Protein 1EG4 (pdb70)

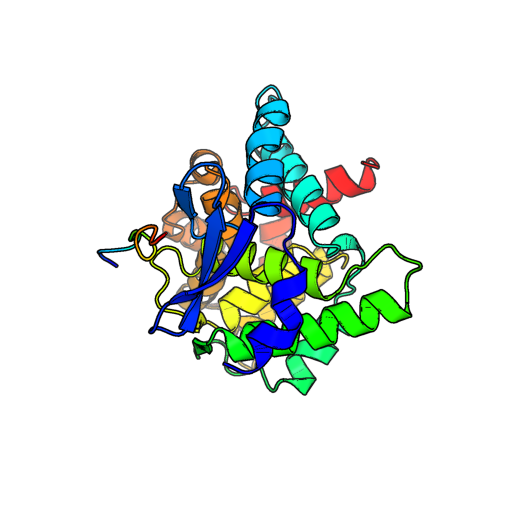InterPro domains:
  IPR000433 Zinc finger, ZZ-type [PF00569] (3308-3352)
  IPR000433 Zinc finger, ZZ-type [PS01357] (3313-3340)
  IPR000433 Zinc finger, ZZ-type [PS50135] (3308-3364)
  IPR000433 Zinc finger, ZZ-type [SM00291] (3307-3352)
  IPR001202 WW domain [PF00397] (3059-3086)
  IPR001202 WW domain [PS01159] (3061-3086)
  IPR001202 WW domain [PS50020] (3055-3088)
  IPR001202 WW domain [SM00456] (3056-3088)
  IPR001202 WW domain [cd00201] (3059-3088)
  IPR001589 Actinin-type actin-binding domain, conserved site [PS00019] (17-26)
  IPR001589 Actinin-type actin-binding domain, conserved site [PS00020] (91-115)
  IPR001715 Calponin homology domain [PF00307] (16-118)
  IPR001715 Calponin homology domain [PF00307] (136-239)
  IPR001715 Calponin homology domain [PS50021] (15-119)
  IPR001715 Calponin homology domain [PS50021] (134-240)
  IPR001715 Calponin homology domain [SM00033] (17-117)
  IPR001715 Calponin homology domain [SM00033] (136-235)
  IPR002017 Spectrin repeat [PF00435] (340-446)
  IPR002017 Spectrin repeat [PF00435] (453-556)
  IPR002017 Spectrin repeat [PF00435] (727-827)

B-factor: mean 28.33, std 11.52, range [12.76, 67.4]

Foldseek 3Di:
DPCPDDDDDDDDD/DVCCVVQQVLDDDQKGWDADPLGQIWIARNVVGDIGSADVVLVVLLVVLVVLVPPPDLLLSLLVSLLSVLLQLVQQLAEPVLLVVLCVVLVLQPQQDKDFLVSLLVSLLSSQVVSPVVDDPSGPRSNSSRNVSSLLCLLAVVVPSRIGGSLLSLLVSLLSHNYDPLVSLLVNQVSQADPVQKDFLVSVQVSLLSNLSSSVSSVSSVQLVHNRCSVVSVVLCVQVVNDGIDGSVSSVVVCVVCRSSRVSRVSSVVVVVVPD

Secondary structure (DSSP, 8-state):
-THHHHHHTT--TTEEEEE-TTS-EEEEETTTTEEESS-HHHHHHHHHGGGGTT-SSHHHHHHHHHHHHHHHTTGGG--HHHHHHHHHHTT---TTSEEEHHHHHHHHHHHHHHHHHHSSSS--HHHHHHHHHHHHHHHH-TT--SEEEHHHHHHHHHHTSSS-HHHHHHHHHHHHS-TTS-B-HHHHHHHHHHHHHHHHHTT-GGGGT-S--HHHHHHHHHHTTT-S-B-HHHHHHHHHT--TTTTHHHHHHHHHHH--/---S--PPPPP--

Structure (mmCIF, N/CA/C/O backbone):
data_1EG4
#
_entry.id   1EG4
#
_cell.length_a   48.680
_cell.length_b   67.050
_cell.length_c   83.840
_cell.angle_alpha   90.00
_cell.angle_beta   90.00
_cell.angle_gamma   90.00
#
_symmetry.space_group_name_H-M   'P 21 21 21'
#
loop_
_entity.id
_entity.type
_entity.pdbx_description
1 polymer BETA-DYSTROGLYCAN
2 polymer DYSTROPHIN
3 water water
#
loop_
_atom_site.group_PDB
_atom_site.id
_atom_site.type_symbol
_atom_site.label_atom_id
_atom_site.label_alt_id
_atom_site.label_comp_id
_atom_site.label_asym_id
_atom_site.label_entity_id
_atom_site.label_seq_id
_atom_site.pdbx_PDB_ins_code
_atom_site.Cartn_x
_atom_site.Cartn_y
_atom_site.Cartn_z
_atom_site.occupancy
_atom_site.B_iso_or_equiv
_atom_site.auth_seq_id
_atom_site.auth_comp_id
_atom_site.auth_asym_id
_atom_site.auth_atom_id
_atom_site.pdbx_PDB_model_num
ATOM 1 N N . ASN A 1 2 ? 39.133 16.658 32.930 1.00 64.62 2 ASN P N 1
ATOM 2 C CA . ASN A 1 2 ? 38.949 18.146 32.970 1.00 64.45 2 ASN P CA 1
ATOM 3 C C . ASN A 1 2 ? 39.630 18.710 34.216 1.00 64.28 2 ASN P C 1
ATOM 4 O O . ASN A 1 2 ? 39.581 18.110 35.289 1.00 64.32 2 ASN P O 1
ATOM 9 N N . MET A 1 3 ? 40.227 19.884 34.054 1.00 63.41 3 MET P N 1
ATOM 10 C CA . MET A 1 3 ? 40.990 20.524 35.117 1.00 61.70 3 MET P CA 1
ATOM 11 C C . MET A 1 3 ? 42.150 19.589 35.443 1.00 59.54 3 MET P C 1
ATOM 12 O O . MET A 1 3 ? 42.025 18.420 35.787 1.00 60.73 3 MET P O 1
ATOM 17 N N . THR A 1 4 ? 43.357 20.113 35.269 1.00 57.10 4 THR P N 1
ATOM 18 C CA . THR A 1 4 ? 44.560 19.311 35.412 1.00 52.73 4 THR P CA 1
ATOM 19 C C . THR A 1 4 ? 44.621 18.412 34.175 1.00 49.78 4 THR P C 1
ATOM 20 O O . THR A 1 4 ? 44.898 17.226 34.206 1.00 46.87 4 THR P O 1
ATOM 24 N N . PRO A 1 5 ? 44.424 19.032 33.012 1.00 47.64 5 PRO P N 1
ATOM 25 C CA . PRO A 1 5 ? 44.672 18.314 31.769 1.00 46.02 5 PRO P CA 1
ATOM 26 C C . PRO A 1 5 ? 46.180 18.261 31.628 1.00 43.47 5 PRO P C 1
ATOM 27 O O . PRO A 1 5 ? 46.617 17.567 30.726 1.00 43.14 5 PRO P O 1
ATOM 31 N N . TYR A 1 6 ? 47.033 19.009 32.319 1.00 40.91 6 TYR P N 1
ATOM 32 C CA . TYR A 1 6 ? 48.481 18.937 32.216 1.00 39.99 6 TYR P CA 1
ATOM 33 C C . TYR A 1 6 ? 49.102 18.897 33.610 1.00 39.48 6 TYR P C 1
ATOM 34 O O . TYR A 1 6 ? 48.667 19.655 34.493 1.00 38.77 6 TYR P O 1
ATOM 43 N N . ARG A 1 7 ? 50.065 18.021 33.840 1.00 37.61 7 ARG P N 1
ATOM 44 C CA . ARG A 1 7 ? 50.678 17.957 35.189 1.00 36.71 7 ARG P CA 1
ATOM 45 C C . ARG A 1 7 ? 52.136 17.576 34.944 1.00 36.84 7 ARG P C 1
ATOM 46 O O . ARG A 1 7 ? 52.317 16.921 33.900 1.00 36.82 7 ARG P O 1
ATOM 54 N N . SER A 1 8 ? 53.075 17.932 35.774 1.00 36.75 8 SER P N 1
ATOM 55 C CA . SER A 1 8 ? 54.471 17.590 35.548 1.00 36.46 8 SER P CA 1
ATOM 56 C C . SER A 1 8 ? 54.742 16.173 36.027 1.00 35.30 8 SER P C 1
ATOM 57 O O . SER A 1 8 ? 54.081 15.612 36.916 1.00 32.98 8 SER P O 1
ATOM 60 N N . PRO A 1 9 ? 55.750 15.544 35.425 1.00 33.59 9 PRO P N 1
ATOM 61 C CA . PRO A 1 9 ? 56.181 14.222 35.833 1.00 33.54 9 PRO P CA 1
ATOM 62 C C . PRO A 1 9 ? 56.959 14.374 37.147 1.00 33.34 9 PRO P C 1
ATOM 63 O O . PRO A 1 9 ? 57.269 15.493 37.547 1.00 32.55 9 PRO P O 1
ATOM 67 N N . PRO A 1 10 ? 57.339 13.295 37.776 1.00 32.49 10 PRO P N 1
ATOM 68 C CA . PRO A 1 10 ? 58.100 13.322 39.028 1.00 35.04 10 PRO P CA 1
ATOM 69 C C . PRO A 1 10 ? 59.399 14.072 38.816 1.00 37.15 10 PRO P C 1
ATOM 70 O O . PRO A 1 10 ? 59.999 14.072 37.739 1.00 35.82 10 PRO P O 1
ATOM 74 N N . PRO A 1 11 ? 59.842 14.856 39.795 1.00 37.46 11 PRO P N 1
ATOM 75 C CA . PRO A 1 11 ? 61.014 15.717 39.668 1.00 36.56 11 PRO P CA 1
ATOM 76 C C . PRO A 1 11 ? 62.295 14.937 39.520 1.00 35.75 11 PRO P C 1
ATOM 77 O O . PRO A 1 11 ? 62.334 13.806 40.013 1.00 33.67 11 PRO P O 1
ATOM 81 N N . TYR A 1 12 ? 63.348 15.467 38.916 1.00 35.98 12 TYR P N 1
ATOM 82 C CA . TYR A 1 12 ? 64.616 14.778 38.819 1.00 38.12 12 TYR P CA 1
ATOM 83 C C . TYR A 1 12 ? 65.212 14.475 40.206 1.00 41.15 12 TYR P C 1
ATOM 84 O O . TYR A 1 12 ? 65.249 15.356 41.061 1.00 41.96 12 TYR P O 1
ATOM 93 N N . VAL A 1 13 ? 65.714 13.288 40.419 1.00 44.07 13 VAL P N 1
ATOM 94 C CA . VAL A 1 13 ? 66.413 12.787 41.596 1.00 48.67 13 VAL P CA 1
ATOM 95 C C . VAL A 1 13 ? 67.679 12.015 41.140 1.00 49.94 13 VAL P C 1
ATOM 96 O O . VAL A 1 13 ? 67.803 10.955 40.630 1.00 48.25 13 VAL P O 1
ATOM 100 N N . PRO A 1 14 ? 68.791 12.792 41.512 1.00 51.94 14 PRO P N 1
ATOM 101 C CA . PRO A 1 14 ? 70.131 12.281 41.134 1.00 53.37 14 PRO P CA 1
ATOM 102 C C . PRO A 1 14 ? 70.302 10.769 41.064 1.00 54.64 14 PRO P C 1
ATOM 103 O O . PRO A 1 14 ? 70.040 10.090 42.078 1.00 54.95 14 PRO P O 1
ATOM 107 N N . PRO B 2 2 ? 56.520 -2.509 37.548 1.00 44.25 47 PRO A N 1
ATOM 108 C CA . PRO B 2 2 ? 55.554 -3.088 36.540 1.00 42.53 47 PRO A CA 1
ATOM 109 C C . PRO B 2 2 ? 56.379 -3.882 35.552 1.00 40.15 47 PRO A C 1
ATOM 110 O O . PRO B 2 2 ? 57.381 -3.312 35.086 1.00 41.37 47 PRO A O 1
ATOM 114 N N . ALA B 2 3 ? 56.064 -5.133 35.326 1.00 37.15 48 ALA A N 1
ATOM 115 C CA . ALA B 2 3 ? 56.850 -6.010 34.473 1.00 37.20 48 ALA A CA 1
ATOM 116 C C . ALA B 2 3 ? 57.230 -5.418 33.121 1.00 36.02 48 ALA A C 1
ATOM 117 O O . ALA B 2 3 ? 58.387 -5.591 32.703 1.00 34.80 48 ALA A O 1
ATOM 119 N N . SER B 2 4 ? 56.346 -4.725 32.406 1.00 35.43 49 SER A N 1
ATOM 120 C CA . SER B 2 4 ? 56.706 -4.143 31.103 1.00 34.23 49 SER A CA 1
ATOM 121 C C . SER B 2 4 ? 57.938 -3.256 31.075 1.00 36.27 49 SER A C 1
ATOM 122 O O . SER B 2 4 ? 58.601 -3.104 30.029 1.00 33.95 49 SER A O 1
ATOM 125 N N . GLN B 2 5 ? 58.380 -2.692 32.214 1.00 36.38 50 GLN A N 1
ATOM 126 C CA . GLN B 2 5 ? 59.609 -1.945 32.326 1.00 39.28 50 GLN A CA 1
ATOM 127 C C . GLN B 2 5 ? 60.802 -2.757 31.840 1.00 38.81 50 GLN A C 1
ATOM 128 O O . GLN B 2 5 ? 61.664 -2.166 31.193 1.00 39.63 50 GLN A O 1
ATOM 134 N N . HIS B 2 6 ? 60.930 -4.048 32.154 1.00 39.30 51 HIS A N 1
ATOM 135 C CA . HIS B 2 6 ? 62.081 -4.788 31.646 1.00 41.89 51 HIS A CA 1
ATOM 136 C C . HIS B 2 6 ? 62.089 -4.627 30.109 1.00 39.65 51 HIS A C 1
ATOM 137 O O . HIS B 2 6 ? 63.016 -4.105 29.493 1.00 40.45 51 HIS A O 1
ATOM 144 N N . PHE B 2 7 ? 60.945 -4.921 29.507 1.00 32.83 52 PHE A N 1
ATOM 145 C CA . PHE B 2 7 ? 60.809 -4.845 28.059 1.00 30.74 52 PHE A CA 1
ATOM 146 C C . PHE B 2 7 ? 61.049 -3.464 27.474 1.00 28.64 52 PHE A C 1
ATOM 147 O O . PHE B 2 7 ? 61.921 -3.345 26.600 1.00 28.45 52 PHE A O 1
ATOM 155 N N . LEU B 2 8 ? 60.373 -2.431 27.934 1.00 25.51 53 LEU A N 1
ATOM 156 C CA . LEU B 2 8 ? 60.467 -1.125 27.290 1.00 26.68 53 LEU A CA 1
ATOM 157 C C . LEU B 2 8 ? 61.624 -0.266 27.743 1.00 26.69 53 LEU A C 1
ATOM 158 O O . LEU B 2 8 ? 61.859 0.803 27.169 1.00 25.91 53 LEU A O 1
ATOM 163 N N . SER B 2 9 ? 62.370 -0.638 28.791 1.00 26.25 54 SER A N 1
ATOM 164 C CA . SER B 2 9 ? 63.495 0.205 29.233 1.00 26.43 54 SER A CA 1
ATOM 165 C C . SER B 2 9 ? 64.572 0.369 28.182 1.00 25.99 54 SER A C 1
ATOM 166 O O . SER B 2 9 ? 65.276 1.390 28.151 1.00 24.62 54 SER A O 1
ATOM 169 N N . THR B 2 10 ? 64.705 -0.551 27.221 1.00 27.68 55 THR A N 1
ATOM 170 C CA . THR B 2 10 ? 65.636 -0.466 26.118 1.00 29.61 55 THR A CA 1
ATOM 171 C C . THR B 2 10 ? 65.235 0.481 24.991 1.00 28.57 55 THR A C 1
ATOM 172 O O . THR B 2 10 ? 66.009 0.692 24.044 1.00 29.13 55 THR A O 1
ATOM 176 N N . SER B 2 11 ? 64.137 1.186 25.087 1.00 28.93 56 SER A N 1
ATOM 177 C CA . SER B 2 11 ? 63.661 2.169 24.106 1.00 26.71 56 SER A CA 1
ATOM 178 C C . SER B 2 11 ? 64.466 3.454 24.187 1.00 28.16 56 SER A C 1
ATOM 179 O O . SER B 2 11 ? 64.393 4.367 23.334 1.00 27.25 56 SER A O 1
ATOM 182 N N . VAL B 2 12 ? 65.245 3.547 25.264 1.00 28.58 57 VAL A N 1
ATOM 183 C CA . VAL B 2 12 ? 66.048 4.737 25.543 1.00 28.98 57 VAL A CA 1
ATOM 184 C C . VAL B 2 12 ? 67.432 4.294 25.940 1.00 30.60 57 VAL A C 1
ATOM 185 O O . VAL B 2 12 ? 67.657 3.149 26.348 1.00 28.08 57 VAL A O 1
ATOM 189 N N . GLN B 2 13 ? 68.412 5.139 25.661 1.00 33.21 58 GLN A N 1
ATOM 190 C CA . GLN B 2 13 ? 69.801 4.865 26.000 1.00 37.55 58 GLN A CA 1
ATOM 191 C C . GLN B 2 13 ? 70.502 6.170 26.346 1.00 37.23 58 GLN A C 1
ATOM 192 O O . GLN B 2 13 ? 69.908 7.227 26.488 1.00 34.91 58 GLN A O 1
ATOM 198 N N . GLY B 2 14 ? 71.840 6.066 26.303 1.00 40.41 59 GLY A N 1
ATOM 199 C CA . GLY B 2 14 ? 72.732 7.227 26.492 1.00 35.39 59 GLY A CA 1
ATOM 200 C C . GLY B 2 14 ? 72.444 7.665 27.915 1.00 32.06 59 GLY A C 1
ATOM 201 O O . GLY B 2 14 ? 72.198 6.763 28.702 1.00 34.28 59 GLY A O 1
ATOM 202 N N . PRO B 2 15 ? 72.242 8.944 28.104 1.00 30.83 60 PRO A N 1
ATOM 203 C CA . PRO B 2 15 ? 71.972 9.514 29.419 1.00 30.10 60 PRO A CA 1
ATOM 204 C C . PRO B 2 15 ? 70.508 9.536 29.810 1.00 29.64 60 PRO A C 1
ATOM 205 O O . PRO B 2 15 ? 70.165 10.155 30.831 1.00 27.27 60 PRO A O 1
ATOM 209 N N . TRP B 2 16 ? 69.667 8.939 28.941 1.00 26.29 61 TRP A N 1
ATOM 210 C CA . TRP B 2 16 ? 68.248 8.873 29.250 1.00 26.19 61 TRP A CA 1
ATOM 211 C C . TRP B 2 16 ? 67.953 7.591 30.022 1.00 26.27 61 TRP A C 1
ATOM 212 O O . TRP B 2 16 ? 68.601 6.566 29.778 1.00 26.16 61 TRP A O 1
ATOM 223 N N . GLU B 2 17 ? 66.882 7.669 30.814 1.00 26.01 62 GLU A N 1
ATOM 224 C CA . GLU B 2 17 ? 66.456 6.480 31.541 1.00 26.06 62 GLU A CA 1
ATOM 225 C C . GLU B 2 17 ? 64.932 6.481 31.625 1.00 20.31 62 GLU A C 1
ATOM 226 O O . GLU B 2 17 ? 64.375 7.511 31.967 1.00 21.27 62 GLU A O 1
ATOM 232 N N . ARG B 2 18 ? 64.336 5.349 31.314 1.00 21.37 63 ARG A N 1
ATOM 233 C CA . ARG B 2 18 ? 62.855 5.285 31.362 1.00 22.51 63 ARG A CA 1
ATOM 234 C C . ARG B 2 18 ? 62.450 4.906 32.797 1.00 22.22 63 ARG A C 1
ATOM 235 O O . ARG B 2 18 ? 63.076 4.014 33.374 1.00 21.66 63 ARG A O 1
ATOM 243 N N . ALA B 2 19 ? 61.472 5.539 33.335 1.00 24.03 64 ALA A N 1
ATOM 244 C CA . ALA B 2 19 ? 61.021 5.334 34.711 1.00 28.33 64 ALA A CA 1
ATOM 245 C C . ALA B 2 19 ? 59.513 5.329 34.731 1.00 30.67 64 ALA A C 1
ATOM 246 O O . ALA B 2 19 ? 58.841 5.717 33.787 1.00 28.87 64 ALA A O 1
ATOM 248 N N . ILE B 2 20 ? 58.928 4.853 35.839 1.00 32.88 65 ILE A N 1
ATOM 249 C CA . ILE B 2 20 ? 57.500 4.752 35.990 1.00 35.67 65 ILE A CA 1
ATOM 250 C C . ILE B 2 20 ? 57.022 5.547 37.214 1.00 36.83 65 ILE A C 1
ATOM 251 O O . ILE B 2 20 ? 57.677 5.373 38.244 1.00 34.29 65 ILE A O 1
ATOM 256 N N . SER B 2 21 ? 56.043 6.394 37.029 1.00 36.46 66 SER A N 1
ATOM 257 C CA . SER B 2 21 ? 55.542 7.150 38.180 1.00 41.65 66 SER A CA 1
ATOM 258 C C . SER B 2 21 ? 54.687 6.173 38.972 1.00 45.63 66 SER A C 1
ATOM 259 O O . SER B 2 21 ? 54.027 5.285 38.406 1.00 47.09 66 SER A O 1
ATOM 262 N N . PRO B 2 22 ? 54.509 6.371 40.264 1.00 49.36 67 PRO A N 1
ATOM 263 C CA . PRO B 2 22 ? 53.709 5.474 41.104 1.00 51.92 67 PRO A CA 1
ATOM 264 C C . PRO B 2 22 ? 52.279 5.240 40.693 1.00 53.46 67 PRO A C 1
ATOM 265 O O . PRO B 2 22 ? 51.623 4.302 41.160 1.00 55.62 67 PRO A O 1
ATOM 269 N N . ASN B 2 23 ? 51.732 5.960 39.757 1.00 53.97 68 ASN A N 1
ATOM 270 C CA . ASN B 2 2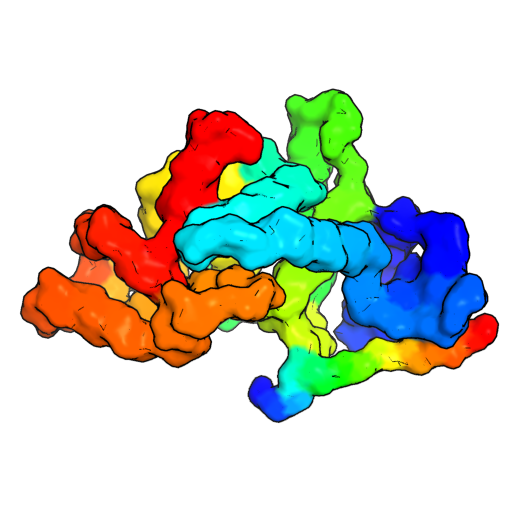3 ? 50.471 5.948 39.080 1.00 53.79 68 ASN A CA 1
ATOM 271 C C . ASN B 2 23 ? 50.479 5.068 37.833 1.00 52.23 68 ASN A C 1
ATOM 272 O O . ASN B 2 23 ? 49.510 4.964 37.079 1.00 51.22 68 ASN A O 1
ATOM 277 N N . LYS B 2 24 ? 51.598 4.425 37.500 1.00 50.54 69 LYS A N 1
ATOM 278 C CA . LYS B 2 24 ? 51.836 3.561 36.370 1.00 49.35 69 LYS A CA 1
ATOM 279 C C . LYS B 2 24 ? 52.155 4.260 35.048 1.00 45.81 69 LYS A C 1
ATOM 280 O O . LYS B 2 24 ? 52.157 3.614 33.985 1.00 46.36 69 LYS A O 1
ATOM 286 N N . VAL B 2 25 ? 52.449 5.551 35.074 1.00 42.08 70 VAL A N 1
ATOM 287 C CA . VAL B 2 25 ? 52.698 6.286 33.828 1.00 37.66 70 VAL A CA 1
ATOM 288 C C . VAL B 2 25 ? 54.192 6.430 33.608 1.00 35.53 70 VAL A C 1
ATOM 289 O O . VAL B 2 25 ? 54.988 6.813 34.484 1.00 31.29 70 VAL A O 1
ATOM 293 N N . PRO B 2 26 ? 54.629 6.095 32.396 1.00 32.96 71 PRO A N 1
ATOM 294 C CA . PRO B 2 26 ? 56.017 6.205 31.991 1.00 28.67 71 PRO A CA 1
ATOM 295 C C . PRO B 2 26 ? 56.423 7.642 31.884 1.00 23.25 71 PRO A C 1
ATOM 296 O O . PRO B 2 26 ? 55.666 8.545 31.573 1.00 22.28 71 PRO A O 1
ATOM 300 N N . TYR B 2 27 ? 57.709 7.900 32.193 1.00 23.70 72 TYR A N 1
ATOM 301 C CA . TYR B 2 27 ? 58.277 9.241 32.052 1.00 22.98 72 TYR A CA 1
ATOM 302 C C . TYR B 2 27 ? 59.770 9.028 31.856 1.00 20.19 72 TYR A C 1
ATOM 303 O O . TYR B 2 27 ? 60.252 7.886 31.914 1.00 21.78 72 TYR A O 1
ATOM 312 N N . TYR B 2 28 ? 60.457 10.083 31.403 1.00 21.43 73 TYR A N 1
ATOM 313 C CA . TYR B 2 28 ? 61.836 9.902 30.956 1.00 21.73 73 TYR A CA 1
ATOM 314 C C . TYR B 2 28 ? 62.782 10.852 31.715 1.00 21.04 73 TYR A C 1
ATOM 315 O O . TYR B 2 28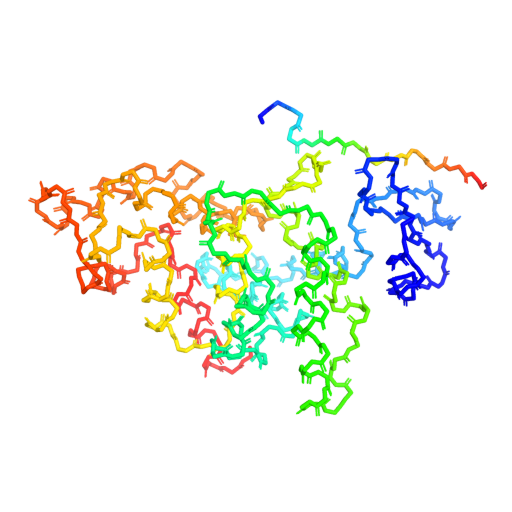 ? 62.533 12.035 31.807 1.00 20.94 73 TYR A O 1
ATOM 324 N N . ILE B 2 29 ? 63.860 10.217 32.160 1.00 23.87 74 ILE A N 1
ATOM 325 C CA . ILE B 2 29 ? 64.851 10.993 32.949 1.00 23.29 74 ILE A CA 1
ATOM 326 C C . ILE B 2 29 ? 66.077 11.213 32.072 1.00 22.50 74 ILE A C 1
ATOM 327 O O . ILE B 2 29 ? 66.570 10.273 31.428 1.00 22.39 74 ILE A O 1
ATOM 332 N N . ASN B 2 30 ? 66.597 12.408 32.064 1.00 24.47 75 ASN A N 1
ATOM 333 C CA . ASN B 2 30 ? 67.818 12.741 31.355 1.00 27.09 75 ASN A CA 1
ATOM 334 C C . ASN B 2 30 ? 68.852 13.127 32.453 1.00 27.64 75 ASN A C 1
ATOM 335 O O . ASN B 2 30 ? 68.746 14.247 32.939 1.00 26.97 75 ASN A O 1
ATOM 340 N N . HIS B 2 31 ? 69.762 12.237 32.728 1.00 31.38 76 HIS A N 1
ATOM 341 C CA . HIS B 2 31 ? 70.793 12.445 33.757 1.00 33.62 76 HIS A CA 1
ATOM 342 C C . HIS B 2 31 ? 71.808 13.510 33.382 1.00 34.84 76 HIS A C 1
ATOM 343 O O . HIS B 2 31 ? 72.487 14.115 34.230 1.00 34.98 76 HIS A O 1
ATOM 350 N N . GLU B 2 32 ? 71.993 13.788 32.093 1.00 34.32 77 GLU A N 1
ATOM 351 C CA . GLU B 2 32 ? 72.914 14.803 31.640 1.00 36.97 77 GLU A CA 1
ATOM 352 C C . GLU B 2 32 ? 72.369 16.180 31.966 1.00 37.59 77 GLU A C 1
ATOM 353 O O . GLU B 2 32 ? 73.044 17.047 32.547 1.00 38.25 77 GLU A O 1
ATOM 359 N N . THR B 2 33 ? 71.115 16.452 31.628 1.00 36.43 78 THR A N 1
ATOM 360 C CA . THR B 2 33 ? 70.524 17.761 31.863 1.00 34.17 78 THR A CA 1
ATOM 361 C C . THR B 2 33 ? 69.768 17.825 33.180 1.00 34.36 78 THR A C 1
ATOM 362 O O . THR B 2 33 ? 69.243 18.887 33.511 1.00 34.41 78 THR A O 1
ATOM 366 N N . GLN B 2 34 ? 69.644 16.712 33.880 1.00 33.60 79 GLN A N 1
ATOM 367 C CA . GLN B 2 34 ? 68.960 16.588 35.152 1.00 35.38 79 GLN A CA 1
ATOM 368 C C . GLN B 2 34 ? 67.529 17.040 35.096 1.00 34.10 79 GLN A C 1
ATOM 369 O O . GLN B 2 34 ? 67.020 17.886 35.819 1.00 31.62 79 GLN A O 1
ATOM 375 N N . THR B 2 35 ? 66.775 16.480 34.131 1.00 33.36 80 THR A N 1
ATOM 376 C CA . THR B 2 35 ? 65.379 16.879 33.959 1.00 32.22 80 THR A CA 1
ATOM 377 C C . THR B 2 35 ? 64.577 15.591 33.793 1.00 30.35 80 THR A C 1
ATOM 378 O O . THR B 2 35 ? 65.086 14.495 33.706 1.00 27.90 80 THR A O 1
ATOM 382 N N . THR B 2 36 ? 63.282 15.756 33.765 1.00 30.86 81 THR A N 1
ATOM 383 C CA . THR B 2 36 ? 62.315 14.674 33.614 1.00 32.03 81 THR A CA 1
ATOM 384 C C . THR B 2 36 ? 61.283 15.160 32.603 1.00 29.34 81 THR A C 1
ATOM 385 O O . THR B 2 36 ? 61.051 16.365 32.564 1.00 28.76 81 THR A O 1
ATOM 389 N N . CYS B 2 37 ? 60.681 14.287 31.807 1.00 28.57 82 CYS A N 1
ATOM 390 C CA . CYS B 2 37 ? 59.706 14.729 30.787 1.00 27.35 82 CYS A CA 1
ATOM 391 C C . CYS B 2 37 ? 58.748 13.558 30.584 1.00 25.46 82 CYS A C 1
ATOM 392 O O . CYS B 2 37 ? 59.174 12.394 30.565 1.00 23.28 82 CYS A O 1
ATOM 395 N N . TRP B 2 38 ? 57.495 13.809 30.253 1.00 23.62 83 TRP A N 1
ATOM 396 C CA . TRP B 2 38 ? 56.582 12.693 29.935 1.00 25.74 83 TRP A CA 1
ATOM 397 C C . TRP B 2 38 ? 56.917 12.122 28.537 1.00 23.07 83 TRP A C 1
ATOM 398 O O . TRP B 2 38 ? 56.690 10.945 28.330 1.00 22.67 83 TRP A O 1
ATOM 409 N N . ASP B 2 39 ? 57.401 13.006 27.646 1.00 22.79 84 ASP A N 1
ATOM 410 C CA . ASP B 2 39 ? 57.683 12.517 26.282 1.00 20.14 84 ASP A CA 1
ATOM 411 C C . ASP B 2 39 ? 58.969 11.783 26.091 1.00 19.96 84 ASP A C 1
ATOM 412 O O . ASP B 2 39 ? 60.014 12.069 26.717 1.00 19.01 84 ASP A O 1
ATOM 417 N N . HIS B 2 40 ? 58.934 10.728 25.296 1.00 18.67 85 HIS A N 1
ATOM 418 C CA . HIS B 2 40 ? 60.075 9.918 24.904 1.00 20.10 85 HIS A CA 1
ATOM 419 C C . HIS B 2 40 ? 60.971 10.874 24.114 1.00 20.12 85 HIS A C 1
ATOM 420 O O . HIS B 2 40 ? 60.488 11.718 23.369 1.00 19.54 85 HIS A O 1
ATOM 427 N N . PRO B 2 41 ? 62.276 10.878 24.342 1.00 21.39 86 PRO A N 1
ATOM 428 C CA . PRO B 2 41 ? 63.194 11.783 23.664 1.00 22.95 86 PRO A CA 1
ATOM 429 C C . PRO B 2 41 ? 63.084 11.737 22.122 1.00 21.66 86 PRO A C 1
ATOM 430 O O . PRO B 2 41 ? 63.311 12.788 21.474 1.00 20.43 86 PRO A O 1
ATOM 434 N N . LYS B 2 42 ? 62.803 10.567 21.580 1.00 23.90 87 LYS A N 1
ATOM 435 C CA . LYS B 2 42 ? 62.637 10.460 20.122 1.00 23.80 87 LYS A CA 1
ATOM 436 C C . LYS B 2 42 ? 61.327 11.038 19.603 1.00 23.30 87 LYS A C 1
ATOM 437 O O . LYS B 2 42 ? 61.207 11.534 18.458 1.00 19.15 87 LYS A O 1
ATOM 443 N N . MET B 2 43 ? 60.315 11.105 20.468 1.00 19.61 88 MET A N 1
ATOM 444 C CA . MET B 2 43 ? 59.044 11.753 20.184 1.00 21.35 88 MET A CA 1
ATOM 445 C C . MET B 2 43 ? 59.315 13.230 20.231 1.00 21.92 88 MET A C 1
ATOM 446 O O . MET B 2 43 ? 58.804 14.029 19.422 1.00 19.49 88 MET A O 1
ATOM 451 N N . THR B 2 44 ? 60.108 13.708 21.221 1.00 20.52 89 THR A N 1
ATOM 452 C CA . THR B 2 44 ? 60.411 15.130 21.307 1.00 19.35 89 THR A CA 1
ATOM 453 C C . THR B 2 44 ? 61.145 15.528 20.037 1.00 19.49 89 THR A C 1
ATOM 454 O O . THR B 2 44 ? 60.877 16.619 19.492 1.00 21.38 89 THR A O 1
ATOM 458 N N . GLU B 2 45 ? 62.132 14.776 19.609 1.00 22.11 90 GLU A N 1
ATOM 459 C CA . GLU B 2 45 ? 62.945 15.066 18.432 1.00 26.44 90 GLU A CA 1
ATOM 460 C C . GLU B 2 45 ? 62.079 15.097 17.160 1.00 27.16 90 GLU A C 1
ATOM 461 O O . GLU B 2 45 ? 62.193 16.026 16.353 1.00 23.63 90 GLU A O 1
ATOM 467 N N . LEU B 2 46 ? 61.123 14.183 17.069 1.00 26.57 91 LEU A N 1
ATOM 468 C CA . LEU B 2 46 ? 60.203 14.186 15.903 1.00 26.35 91 LEU A CA 1
ATOM 469 C C . LEU B 2 46 ? 59.387 15.447 15.911 1.00 28.21 91 LEU A C 1
ATOM 470 O O . LEU B 2 46 ? 59.133 16.135 14.900 1.00 27.65 91 LEU A O 1
ATOM 475 N N . TYR B 2 47 ? 58.854 15.884 17.074 1.00 26.37 92 TYR A N 1
ATOM 476 C CA . TYR B 2 47 ? 58.044 17.074 17.170 1.00 27.76 92 TYR A CA 1
ATOM 477 C C . TYR B 2 47 ? 58.753 18.389 16.882 1.00 29.15 92 TYR A C 1
ATOM 478 O O . TYR B 2 47 ? 58.206 19.296 16.251 1.00 28.72 92 TYR A O 1
ATOM 487 N N . GLN B 2 48 ? 59.973 18.528 17.333 1.00 28.94 93 GLN A N 1
ATOM 488 C CA . GLN B 2 48 ? 60.816 19.681 17.046 1.00 30.80 93 GLN A CA 1
ATOM 489 C C . GLN B 2 48 ? 61.005 19.816 15.536 1.00 29.27 93 GLN A C 1
ATOM 490 O O . GLN B 2 48 ? 60.852 20.866 14.935 1.00 28.34 93 GLN A O 1
ATOM 496 N N . SER B 2 49 ? 61.273 18.694 14.881 1.00 30.41 94 SER A N 1
ATOM 497 C CA . SER B 2 49 ? 61.425 18.622 13.455 1.00 30.48 94 SER A CA 1
ATOM 498 C C . SER B 2 49 ? 60.176 19.053 12.686 1.00 31.08 94 SER A C 1
ATOM 499 O O . SER B 2 49 ? 60.364 19.512 11.546 1.00 28.52 94 SER A O 1
ATOM 502 N N . LEU B 2 50 ? 58.956 18.996 13.229 1.00 30.61 95 LEU A N 1
ATOM 503 C CA . LEU B 2 50 ? 57.735 19.335 12.530 1.00 31.07 95 LEU A CA 1
ATOM 504 C C . LEU B 2 50 ? 57.660 20.814 12.223 1.00 33.99 95 LEU A C 1
ATOM 505 O O . LEU B 2 50 ? 56.877 21.232 11.362 1.00 33.54 95 LEU A O 1
ATOM 510 N N . ALA B 2 51 ? 58.527 21.596 12.895 1.00 32.14 96 ALA A N 1
ATOM 511 C CA . ALA B 2 51 ? 58.647 23.010 12.623 1.00 31.66 96 ALA A CA 1
ATOM 512 C C . ALA B 2 51 ? 59.231 23.217 11.265 1.00 29.29 96 ALA A C 1
ATOM 513 O O . ALA B 2 51 ? 59.053 24.317 10.684 1.00 31.21 96 ALA A O 1
ATOM 515 N N . ASP B 2 52 ? 59.907 22.227 10.662 1.00 29.23 97 ASP A N 1
ATOM 516 C CA . ASP B 2 52 ? 60.404 22.448 9.295 1.00 28.96 97 ASP A CA 1
ATOM 517 C C . ASP B 2 52 ? 59.233 22.352 8.332 1.00 28.03 97 ASP A C 1
ATOM 518 O O . ASP B 2 52 ? 59.421 22.606 7.132 1.00 27.59 97 ASP A O 1
ATOM 523 N N . LEU B 2 53 ? 58.006 22.002 8.770 1.00 24.05 98 LEU A N 1
ATOM 524 C CA . LEU B 2 53 ? 56.833 22.013 7.908 1.00 25.20 98 LEU A CA 1
ATOM 525 C C . LEU B 2 53 ? 55.969 23.232 8.072 1.00 27.69 98 LEU A C 1
ATOM 526 O O . LEU B 2 53 ? 54.899 23.480 7.454 1.00 26.06 98 LEU A O 1
ATOM 531 N N . ASN B 2 54 ? 56.425 24.172 8.942 1.00 30.22 99 ASN A N 1
ATOM 532 C CA . ASN B 2 54 ? 55.614 25.337 9.231 1.00 33.27 99 ASN A CA 1
ATOM 533 C C . ASN B 2 54 ? 55.488 26.358 8.125 1.00 34.62 99 ASN A C 1
ATOM 534 O O . ASN B 2 54 ? 54.527 27.113 8.184 1.00 33.69 99 ASN A O 1
ATOM 539 N N . ASN B 2 55 ? 56.241 26.252 7.072 1.00 35.60 100 ASN A N 1
ATOM 540 C CA . ASN B 2 55 ? 56.249 26.968 5.833 1.00 39.67 100 ASN A CA 1
ATOM 541 C C . ASN B 2 55 ? 55.120 26.501 4.923 1.00 35.65 100 ASN A C 1
ATOM 542 O O . ASN B 2 55 ? 54.646 27.237 4.053 1.00 36.70 100 ASN A O 1
ATOM 547 N N . VAL B 2 56 ? 54.724 25.231 5.073 1.00 32.01 101 VAL A N 1
ATOM 548 C CA . VAL B 2 56 ? 53.667 24.700 4.166 1.00 26.89 101 VAL A CA 1
ATOM 549 C C . VAL B 2 56 ? 52.475 25.620 4.203 1.00 27.78 101 VAL A C 1
ATOM 550 O O . VAL B 2 56 ? 52.062 25.930 5.350 1.00 25.45 101 VAL A O 1
ATOM 554 N N . ARG B 2 5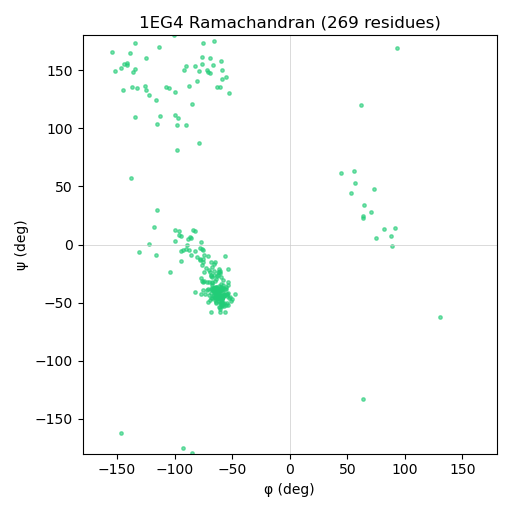7 ? 51.921 26.060 3.046 1.00 24.90 102 ARG A N 1
ATOM 555 C CA . ARG B 2 57 ? 50.903 27.076 3.132 1.00 28.51 102 ARG A CA 1
ATOM 556 C C . ARG B 2 57 ? 49.500 26.575 3.445 1.00 28.18 102 ARG A C 1
ATOM 557 O O . ARG B 2 57 ? 48.756 27.336 4.053 1.00 27.88 102 ARG A O 1
ATOM 565 N N . PHE B 2 58 ? 49.090 25.463 2.861 1.00 24.36 103 PHE A N 1
ATOM 566 C CA . PHE B 2 58 ? 47.711 25.023 3.088 1.00 26.49 103 PHE A CA 1
ATOM 567 C C . PHE B 2 58 ? 47.645 24.219 4.390 1.00 22.67 103 PHE A C 1
ATOM 568 O O . PHE B 2 58 ? 48.349 23.235 4.488 1.00 21.81 103 PHE A O 1
ATOM 576 N N . SER B 2 59 ? 46.843 24.651 5.350 1.00 22.21 104 SER A N 1
ATOM 577 C CA . SER B 2 59 ? 46.818 23.989 6.662 1.00 21.66 104 SER A CA 1
ATOM 578 C C . SER B 2 59 ? 46.465 22.526 6.593 1.00 19.59 104 SER A C 1
ATOM 579 O O . SER B 2 59 ? 47.033 21.698 7.318 1.00 19.44 104 SER A O 1
ATOM 582 N N . ALA B 2 60 ? 45.531 22.102 5.702 1.00 15.92 105 ALA A N 1
ATOM 583 C CA . ALA B 2 60 ? 45.202 20.668 5.672 1.00 16.79 105 ALA A CA 1
ATOM 584 C C . ALA B 2 60 ? 46.381 19.889 5.176 1.00 16.16 105 ALA A C 1
ATOM 585 O O . ALA B 2 60 ? 46.685 18.748 5.545 1.00 14.80 105 ALA A O 1
ATOM 587 N N . TYR B 2 61 ? 47.144 20.498 4.231 1.00 14.41 106 TYR A N 1
ATOM 588 C CA . TYR B 2 61 ? 48.308 19.788 3.729 1.00 16.61 106 TYR A CA 1
ATOM 589 C C . TYR B 2 61 ? 49.495 19.797 4.744 1.00 16.47 106 TYR A C 1
ATOM 590 O O . TYR B 2 61 ? 50.168 18.769 4.888 1.00 15.44 106 TYR A O 1
ATOM 599 N N . ARG B 2 62 ? 49.637 20.950 5.374 1.00 14.14 107 ARG A N 1
ATOM 600 C CA . ARG B 2 62 ? 50.710 21.022 6.396 1.00 17.16 107 ARG A CA 1
ATOM 601 C C . ARG B 2 62 ? 50.403 19.941 7.436 1.00 15.43 107 ARG A C 1
ATOM 602 O O . ARG B 2 62 ? 51.293 19.210 7.828 1.00 16.94 107 ARG A O 1
ATOM 610 N N . THR B 2 63 ? 49.142 19.929 7.928 1.00 17.60 108 THR A N 1
ATOM 611 C CA . THR B 2 63 ? 48.834 18.927 9.000 1.00 13.77 108 THR A CA 1
ATOM 612 C C . THR B 2 63 ? 49.027 17.527 8.499 1.00 17.60 108 THR A C 1
ATOM 613 O O . THR B 2 63 ? 49.605 16.638 9.123 1.00 16.58 108 THR A O 1
ATOM 617 N N . ALA B 2 64 ? 48.533 17.250 7.248 1.00 13.96 109 ALA A N 1
ATOM 618 C CA . ALA B 2 64 ? 48.758 15.883 6.741 1.00 13.98 109 ALA A CA 1
ATOM 619 C C . ALA B 2 64 ? 50.208 15.499 6.648 1.00 13.93 109 ALA A C 1
ATOM 620 O O . ALA B 2 64 ? 50.554 14.330 6.823 1.00 14.60 109 ALA A O 1
ATOM 622 N N . MET B 2 65 ? 51.099 16.422 6.234 1.00 15.39 110 MET A N 1
ATOM 623 C CA . MET B 2 65 ? 52.504 16.075 6.111 1.00 15.27 110 MET A CA 1
ATOM 624 C C . MET B 2 65 ? 53.127 15.815 7.507 1.00 16.45 110 MET A C 1
ATOM 625 O O . MET B 2 65 ? 53.954 14.920 7.654 1.00 15.45 110 MET A O 1
ATOM 630 N N . LYS B 2 66 ? 52.709 16.630 8.480 1.00 17.83 111 LYS A N 1
ATOM 631 C CA . LYS B 2 66 ? 53.240 16.319 9.861 1.00 18.29 111 LYS A CA 1
ATOM 632 C C . LYS B 2 66 ? 52.740 14.944 10.256 1.00 15.66 111 LYS A C 1
ATOM 633 O O . LYS B 2 66 ? 53.468 14.117 10.798 1.00 18.26 111 LYS A O 1
ATOM 639 N N . LEU B 2 67 ? 51.448 14.641 10.054 1.00 14.31 112 LEU A N 1
ATOM 640 C CA . LEU B 2 67 ? 50.925 13.321 10.429 1.00 15.82 112 LEU A CA 1
ATOM 641 C C . LEU B 2 67 ? 51.532 12.198 9.643 1.00 16.78 112 LEU A C 1
ATOM 642 O O . LEU B 2 67 ? 51.695 11.060 10.079 1.00 16.08 112 LEU A O 1
ATOM 647 N N . ARG B 2 68 ? 51.934 12.498 8.361 1.00 15.91 113 ARG A N 1
ATOM 648 C CA . ARG B 2 68 ? 52.573 11.446 7.586 1.00 17.68 113 ARG A CA 1
ATOM 649 C C . ARG B 2 68 ? 53.936 11.090 8.164 1.00 16.48 113 ARG A C 1
ATOM 650 O O . ARG B 2 68 ? 54.421 9.949 8.135 1.00 15.51 113 ARG A O 1
ATOM 658 N N . ARG B 2 69 ? 54.611 12.136 8.588 1.00 16.29 114 ARG A N 1
ATOM 659 C CA . ARG B 2 69 ? 55.947 11.914 9.193 1.00 17.96 114 ARG A CA 1
ATOM 660 C C . ARG B 2 69 ? 55.818 11.118 10.494 1.00 17.73 114 ARG A C 1
ATOM 661 O O . ARG B 2 69 ? 56.516 10.151 10.697 1.00 19.16 114 ARG A O 1
ATOM 669 N N . LEU B 2 70 ? 54.792 11.416 11.281 1.00 19.71 115 LEU A N 1
ATOM 670 C CA . LEU B 2 70 ? 54.520 10.699 12.547 1.00 20.54 115 LEU A CA 1
ATOM 671 C C . LEU B 2 70 ? 54.107 9.271 12.274 1.00 20.07 115 LEU A C 1
ATOM 672 O O . LEU B 2 70 ? 54.662 8.326 12.806 1.00 16.31 115 LEU A O 1
ATOM 677 N N . GLN B 2 71 ? 53.191 9.057 11.299 1.00 19.54 116 GLN A N 1
ATOM 678 C CA . GLN B 2 71 ? 52.800 7.746 10.853 1.00 18.01 116 GLN A CA 1
ATOM 679 C C . GLN B 2 71 ? 53.952 6.848 10.510 1.00 18.73 116 GLN A C 1
ATOM 680 O O . GLN B 2 71 ? 54.000 5.653 10.843 1.00 17.66 116 GLN A O 1
ATOM 686 N N . LYS B 2 72 ? 54.910 7.359 9.749 1.00 17.88 117 LYS A N 1
ATOM 687 C CA . LYS B 2 72 ? 56.089 6.600 9.371 1.00 20.77 117 LYS A CA 1
ATOM 688 C C . LYS B 2 72 ? 57.028 6.374 10.564 1.00 17.36 117 LYS A C 1
ATOM 689 O O . LYS B 2 72 ? 57.536 5.274 10.687 1.00 18.45 117 LYS A O 1
ATOM 695 N N . ALA B 2 73 ? 57.164 7.366 11.408 1.00 20.08 118 ALA A N 1
ATOM 696 C CA . ALA B 2 73 ? 58.021 7.172 12.607 1.00 18.76 118 ALA A CA 1
ATOM 697 C C . ALA B 2 73 ? 57.384 6.104 13.475 1.00 18.76 118 ALA A C 1
ATOM 698 O O . ALA B 2 73 ? 58.100 5.272 14.052 1.00 21.24 118 ALA A O 1
ATOM 700 N N . LEU B 2 74 ? 56.068 5.943 13.520 1.00 17.95 119 LEU A N 1
ATOM 701 C CA . LEU B 2 74 ? 55.407 4.897 14.296 1.00 19.52 119 LEU A CA 1
ATOM 702 C C . LEU B 2 74 ? 55.246 3.579 13.563 1.00 21.09 119 LEU A C 1
ATOM 703 O O . LEU B 2 74 ? 54.709 2.599 14.073 1.00 19.86 119 LEU A O 1
ATOM 708 N N . CYS B 2 75 ? 55.621 3.529 12.280 1.00 17.39 120 CYS A N 1
ATOM 709 C CA . CYS B 2 75 ? 55.470 2.355 11.433 1.00 18.22 120 CYS A CA 1
ATOM 710 C C . CYS B 2 75 ? 54.018 1.967 11.211 1.00 17.49 120 CYS A C 1
ATOM 711 O O . CYS B 2 75 ? 53.703 0.861 10.825 1.00 19.23 120 CYS A O 1
ATOM 714 N N . LEU B 2 76 ? 53.082 2.907 11.364 1.00 17.64 121 LEU A N 1
ATOM 715 C CA . LEU B 2 76 ? 51.662 2.664 11.192 1.00 18.41 121 LEU A CA 1
ATOM 716 C C . LEU B 2 76 ? 51.302 2.683 9.708 1.00 18.10 121 LEU A C 1
ATOM 717 O O . LEU B 2 76 ? 50.300 2.108 9.358 1.00 15.76 121 LEU A O 1
ATOM 722 N N . ASP B 2 77 ? 52.213 3.120 8.831 1.00 21.64 122 ASP A N 1
ATOM 723 C CA . ASP B 2 77 ? 51.964 2.998 7.384 1.00 21.74 122 ASP A CA 1
ATOM 724 C C . ASP B 2 77 ? 52.145 1.550 6.950 1.00 23.79 122 ASP A C 1
ATOM 725 O O . ASP B 2 77 ? 51.821 1.228 5.791 1.00 24.92 122 ASP A O 1
ATOM 730 N N . LEU B 2 78 ? 52.656 0.652 7.799 1.00 20.64 123 LEU A N 1
ATOM 731 C CA . LEU B 2 78 ? 52.791 -0.758 7.492 1.00 21.30 123 LEU A CA 1
ATOM 732 C C . LEU B 2 78 ? 51.601 -1.584 7.948 1.00 19.85 123 LEU A C 1
ATOM 733 O O . LEU B 2 78 ? 51.446 -2.804 7.639 1.00 20.44 123 LEU A O 1
ATOM 738 N N . LEU B 2 79 ? 50.669 -0.943 8.627 1.00 19.08 124 LEU A N 1
ATOM 739 C CA . LEU B 2 79 ? 49.559 -1.642 9.297 1.00 19.29 124 LEU A CA 1
ATOM 740 C C . LEU B 2 79 ? 48.233 -1.658 8.570 1.00 17.55 124 LEU A C 1
ATOM 741 O O . LEU B 2 79 ? 47.609 -0.623 8.391 1.00 19.05 124 LEU A O 1
ATOM 746 N N . SER B 2 80 ? 47.798 -2.812 8.103 1.00 18.50 125 SER A N 1
ATOM 747 C CA . SER B 2 80 ? 46.548 -2.905 7.338 1.00 18.67 125 SER A CA 1
ATOM 748 C C . SER B 2 80 ? 45.359 -2.824 8.274 1.00 20.76 125 SER A C 1
ATOM 749 O O . SER B 2 80 ? 45.523 -3.172 9.461 1.00 17.39 125 SER A O 1
ATOM 752 N N . LEU B 2 81 ? 44.176 -2.512 7.776 1.00 20.28 126 LEU A N 1
ATOM 753 C CA . LEU B 2 81 ? 43.008 -2.528 8.643 1.00 22.95 126 LEU A CA 1
ATOM 754 C C . LEU B 2 81 ? 42.771 -3.938 9.183 1.00 22.69 126 LEU A C 1
ATOM 755 O O . LEU B 2 81 ? 42.435 -4.117 10.372 1.00 19.29 126 LEU A O 1
ATOM 760 N N . SER B 2 82 ? 43.001 -4.951 8.352 1.00 20.14 127 SER A N 1
ATOM 761 C CA . SER B 2 82 ? 42.820 -6.335 8.746 1.00 22.49 127 SER A CA 1
ATOM 762 C C . SER B 2 82 ? 43.677 -6.709 9.949 1.00 20.44 127 SER A C 1
ATOM 763 O O . SER B 2 82 ? 43.201 -7.275 10.927 1.00 21.78 127 SER A O 1
ATOM 766 N N . ALA B 2 83 ? 44.958 -6.419 9.879 1.00 18.88 128 ALA A N 1
ATOM 767 C CA . ALA B 2 83 ? 45.840 -6.743 10.997 1.00 19.93 128 ALA A CA 1
ATOM 768 C C . ALA B 2 83 ? 45.466 -5.906 12.227 1.00 19.89 128 ALA A C 1
ATOM 769 O O . ALA B 2 83 ? 45.650 -6.415 13.325 1.00 20.95 128 ALA A O 1
ATOM 771 N N . ALA B 2 84 ? 45.147 -4.623 12.103 1.00 19.07 129 ALA A N 1
ATOM 772 C CA . ALA B 2 84 ? 44.761 -3.833 13.288 1.00 21.25 129 ALA A CA 1
ATOM 773 C C . ALA B 2 84 ? 43.554 -4.470 13.966 1.00 23.38 129 ALA A C 1
ATOM 774 O O . ALA B 2 84 ? 43.475 -4.712 15.195 1.00 21.14 129 ALA A O 1
ATOM 776 N N . CYS B 2 85 ? 42.553 -4.889 13.167 1.00 20.53 130 CYS A N 1
ATOM 777 C CA . CYS B 2 85 ? 41.375 -5.553 13.708 1.00 22.36 130 CYS A CA 1
ATOM 778 C C . CYS B 2 85 ? 41.723 -6.859 14.385 1.00 22.56 130 CYS A C 1
ATOM 779 O O . CYS B 2 85 ? 41.071 -7.184 15.416 1.00 21.15 130 CYS A O 1
ATOM 782 N N . ASP B 2 86 ? 42.676 -7.636 13.831 1.00 21.06 131 ASP A N 1
ATOM 783 C CA . ASP B 2 86 ? 43.079 -8.886 14.475 1.00 23.38 131 ASP A CA 1
ATOM 784 C C . ASP B 2 86 ? 43.638 -8.598 15.901 1.00 23.99 131 ASP A C 1
ATOM 785 O O . ASP B 2 86 ? 43.287 -9.319 16.850 1.00 22.60 131 ASP A O 1
ATOM 790 N N . ALA B 2 87 ? 44.500 -7.606 16.008 1.00 21.51 132 ALA A N 1
ATOM 791 C CA . ALA B 2 87 ? 45.025 -7.234 17.335 1.00 21.20 132 ALA A CA 1
ATOM 792 C C . ALA B 2 87 ? 43.889 -6.734 18.230 1.00 21.25 132 ALA A C 1
ATOM 793 O O . ALA B 2 87 ? 43.873 -7.142 19.400 1.00 20.01 132 ALA A O 1
ATOM 795 N N . LEU B 2 88 ? 42.931 -5.908 17.771 1.00 20.38 133 LEU A N 1
ATOM 796 C CA . LEU B 2 88 ? 41.857 -5.416 18.613 1.00 20.43 133 LEU A CA 1
ATOM 797 C C . LEU B 2 88 ? 41.000 -6.578 19.110 1.00 21.80 133 LEU A C 1
ATOM 798 O O . LEU B 2 88 ? 40.564 -6.607 20.254 1.00 21.12 133 LEU A O 1
ATOM 803 N N . ASP B 2 89 ? 40.711 -7.482 18.186 1.00 24.43 134 ASP A N 1
ATOM 804 C CA . ASP B 2 89 ? 39.954 -8.681 18.521 1.00 29.06 134 ASP A CA 1
ATOM 805 C C . ASP B 2 89 ? 40.580 -9.559 19.592 1.00 25.52 134 ASP A C 1
ATOM 806 O O . ASP B 2 89 ? 39.911 -9.958 20.550 1.00 26.12 134 ASP A O 1
ATOM 811 N N . GLN B 2 90 ? 41.838 -9.898 19.367 1.00 27.36 135 GLN A N 1
ATOM 812 C CA . GLN B 2 90 ? 42.598 -10.737 20.281 1.00 30.43 135 GLN A CA 1
ATOM 813 C C . GLN B 2 90 ? 42.724 -10.132 21.667 1.00 28.94 135 GLN A C 1
ATOM 814 O O . GLN B 2 90 ? 42.797 -10.863 22.681 1.00 27.91 135 GLN A O 1
ATOM 820 N N . HIS B 2 91 ? 42.697 -8.816 21.799 1.00 23.52 136 HIS A N 1
ATOM 821 C CA . HIS B 2 91 ? 42.789 -8.153 23.095 1.00 23.53 136 HIS A CA 1
ATOM 822 C C . HIS B 2 91 ? 41.405 -7.815 23.624 1.00 22.69 136 HIS A C 1
ATOM 823 O O . HIS B 2 91 ? 41.341 -7.090 24.615 1.00 17.98 136 HIS A O 1
ATOM 830 N N . ASN B 2 92 ? 40.335 -8.322 23.041 1.00 21.23 137 ASN A N 1
ATOM 831 C CA . ASN B 2 92 ? 38.975 -8.089 23.490 1.00 23.77 137 ASN A CA 1
ATOM 832 C C . ASN B 2 92 ? 38.615 -6.634 23.645 1.00 25.11 137 ASN A C 1
ATOM 833 O O . ASN B 2 92 ? 37.943 -6.216 24.578 1.00 21.57 137 ASN A O 1
ATOM 838 N N . LEU B 2 93 ? 39.002 -5.801 22.653 1.00 24.85 138 LEU A N 1
ATOM 839 C CA . LEU B 2 93 ? 38.740 -4.359 22.741 1.00 24.93 138 LEU A CA 1
ATOM 840 C C . LEU B 2 93 ? 37.476 -4.069 21.944 1.00 28.68 138 LEU A C 1
ATOM 841 O O . LEU B 2 93 ? 37.449 -3.647 20.796 1.00 27.05 138 LEU A O 1
ATOM 846 N N . LYS B 2 94 ? 36.328 -4.324 22.602 1.00 30.81 139 LYS A N 1
ATOM 847 C CA . LYS B 2 94 ? 35.098 -4.136 21.841 1.00 34.70 139 LYS A CA 1
ATOM 848 C C . LYS B 2 94 ? 34.058 -3.310 22.566 1.00 34.16 139 LYS A C 1
ATOM 849 O O . LYS B 2 94 ? 33.113 -2.984 21.854 1.00 33.85 139 LYS A O 1
ATOM 855 N N . GLN B 2 95 ? 34.251 -2.943 23.814 1.00 30.92 140 GLN A N 1
ATOM 856 C CA . GLN B 2 95 ? 33.266 -2.036 24.429 1.00 32.41 140 GLN A CA 1
ATOM 857 C C . GLN B 2 95 ? 33.941 -0.682 24.272 1.00 29.32 140 GLN A C 1
ATOM 858 O O . GLN B 2 95 ? 34.834 -0.342 25.045 1.00 27.50 140 GLN A O 1
ATOM 864 N N . ASN B 2 96 ? 33.443 0.061 23.290 1.00 25.38 141 ASN A N 1
ATOM 865 C CA . ASN B 2 96 ? 34.133 1.309 22.963 1.00 25.48 141 ASN A CA 1
ATOM 866 C C . ASN B 2 96 ? 34.045 2.424 23.973 1.00 25.83 141 ASN A C 1
ATOM 867 O O . ASN B 2 96 ? 34.898 3.339 23.956 1.00 22.47 141 ASN A O 1
ATOM 872 N N . ASP B 2 97 ? 33.009 2.381 24.837 1.00 26.85 142 ASP A N 1
ATOM 873 C CA . ASP B 2 97 ? 32.850 3.404 25.860 1.00 29.76 142 ASP A CA 1
ATOM 874 C C . ASP B 2 97 ? 33.715 3.116 27.088 1.00 30.17 142 ASP A C 1
ATOM 875 O O . ASP B 2 97 ? 33.805 3.960 27.982 1.00 28.99 142 ASP A O 1
ATOM 880 N N . GLN B 2 98 ? 34.371 1.985 27.130 1.00 28.74 143 GLN A N 1
ATOM 881 C CA . GLN B 2 98 ? 35.186 1.564 28.253 1.00 33.00 143 GLN A CA 1
ATOM 882 C C . GLN B 2 98 ? 36.655 1.939 28.200 1.00 32.66 143 GLN A C 1
ATOM 883 O O . GLN B 2 98 ? 37.284 2.071 27.154 1.00 28.11 143 GLN A O 1
ATOM 889 N N . PRO B 2 99 ? 37.253 2.126 29.376 1.00 32.00 144 PRO A N 1
ATOM 890 C CA . PRO B 2 99 ? 38.646 2.498 29.494 1.00 31.10 144 PRO A CA 1
ATOM 891 C C . PRO B 2 99 ? 39.641 1.377 29.325 1.00 29.24 144 PRO A C 1
ATOM 892 O O . PRO B 2 99 ? 39.342 0.220 29.605 1.00 29.40 144 PRO A O 1
ATOM 896 N N . MET B 2 100 ? 40.826 1.686 28.812 1.00 23.31 145 MET A N 1
ATOM 897 C CA . MET B 2 100 ? 41.922 0.746 28.723 1.00 24.47 145 MET A CA 1
ATOM 898 C C . MET B 2 100 ? 43.083 1.463 29.426 1.00 22.17 145 MET A C 1
ATOM 899 O O . MET B 2 100 ? 43.131 2.694 29.324 1.00 23.89 145 MET A O 1
ATOM 904 N N . ASP B 2 101 ? 43.805 0.733 30.256 1.00 22.21 146 ASP A N 1
ATOM 905 C CA . ASP B 2 101 ? 44.880 1.408 31.029 1.00 21.65 146 ASP A CA 1
ATOM 906 C C . ASP B 2 101 ? 46.161 1.281 30.229 1.00 19.99 146 ASP A C 1
ATOM 907 O O . ASP B 2 101 ? 46.150 0.627 29.156 1.00 18.24 146 ASP A O 1
ATOM 912 N N . ILE B 2 102 ? 47.285 1.712 30.756 1.00 21.54 147 ILE A N 1
ATOM 913 C CA . ILE B 2 102 ? 48.561 1.728 30.041 1.00 19.74 147 ILE A CA 1
ATOM 914 C C . ILE B 2 102 ? 49.023 0.337 29.672 1.00 19.94 147 ILE A C 1
ATOM 915 O O . ILE B 2 102 ? 49.496 0.098 28.553 1.00 19.16 147 ILE A O 1
ATOM 920 N N . LEU B 2 103 ? 48.842 -0.629 30.577 1.00 20.01 148 LEU A N 1
ATOM 921 C CA . LEU B 2 103 ? 49.227 -1.988 30.197 1.00 21.61 148 LEU A CA 1
ATOM 922 C C . LEU B 2 103 ? 48.361 -2.530 29.048 1.00 18.50 148 LEU A C 1
ATOM 923 O O . LEU B 2 103 ? 48.990 -3.215 28.236 1.00 18.56 148 LEU A O 1
ATOM 928 N N . GLN B 2 104 ? 47.055 -2.300 29.027 1.00 17.29 149 GLN A N 1
ATOM 929 C CA . GLN B 2 104 ? 46.306 -2.842 27.860 1.00 19.34 149 GLN A CA 1
ATOM 930 C C . GLN B 2 104 ? 46.758 -2.166 26.548 1.00 18.26 149 GLN A C 1
ATOM 931 O O . GLN B 2 104 ? 46.813 -2.825 25.534 1.00 17.33 149 GLN A O 1
ATOM 937 N N . ILE B 2 105 ? 47.036 -0.881 26.600 1.00 17.47 150 ILE A N 1
ATOM 938 C CA . ILE B 2 105 ? 47.574 -0.189 25.398 1.00 16.35 150 ILE A CA 1
ATOM 939 C C . ILE B 2 105 ? 48.889 -0.846 25.011 1.00 18.48 150 ILE A C 1
ATOM 940 O O . ILE B 2 105 ? 49.095 -1.257 23.847 1.00 16.89 150 ILE A O 1
ATOM 945 N N . ILE B 2 106 ? 49.853 -0.931 25.935 1.00 16.04 151 ILE A N 1
ATOM 946 C CA . ILE B 2 106 ? 51.109 -1.625 25.673 1.00 15.73 151 ILE A CA 1
ATOM 947 C C . ILE B 2 106 ? 50.911 -3.033 25.141 1.00 17.35 151 ILE A C 1
ATOM 948 O O . ILE B 2 106 ? 51.635 -3.426 24.203 1.00 19.09 151 ILE A O 1
ATOM 953 N N . ASN B 2 107 ? 50.024 -3.855 25.694 1.00 17.34 152 ASN A N 1
ATOM 954 C CA . ASN B 2 107 ? 49.878 -5.228 25.211 1.00 20.15 152 ASN A CA 1
ATOM 955 C C . ASN B 2 107 ? 49.392 -5.321 23.723 1.00 19.59 152 ASN A C 1
ATOM 956 O O . ASN B 2 107 ? 49.835 -6.128 22.891 1.00 17.40 152 ASN A O 1
ATOM 961 N N . CYS B 2 108 ? 48.415 -4.513 23.477 1.00 18.51 153 CYS A N 1
ATOM 962 C CA . CYS B 2 108 ? 47.806 -4.494 22.091 1.00 19.24 153 CYS A CA 1
ATOM 963 C C . CYS B 2 108 ? 48.838 -3.969 21.090 1.00 18.77 153 CYS A C 1
ATOM 964 O O . CYS B 2 108 ? 48.999 -4.453 19.974 1.00 19.08 153 CYS A O 1
ATOM 967 N N . LEU B 2 109 ? 49.564 -2.908 21.445 1.00 18.62 154 LEU A N 1
ATOM 968 C CA . LEU B 2 109 ? 50.629 -2.370 20.604 1.00 18.53 154 LEU A CA 1
ATOM 969 C C . LEU B 2 109 ? 51.768 -3.367 20.424 1.00 19.93 154 LEU A C 1
ATOM 970 O O . LEU B 2 109 ? 52.333 -3.499 19.331 1.00 18.61 154 LEU A O 1
ATOM 975 N N . THR B 2 110 ? 52.101 -4.144 21.477 1.00 15.82 155 THR A N 1
ATOM 976 C CA . THR B 2 110 ? 53.136 -5.177 21.305 1.00 16.45 155 THR A CA 1
ATOM 977 C C . THR B 2 110 ? 52.727 -6.284 20.315 1.00 17.59 155 THR A C 1
ATOM 978 O O . THR B 2 110 ? 53.541 -6.682 19.480 1.00 17.57 155 THR A O 1
ATOM 982 N N . THR B 2 111 ? 51.466 -6.680 20.312 1.00 17.04 156 THR A N 1
ATOM 983 C CA . THR B 2 111 ? 50.946 -7.693 19.363 1.00 19.47 156 THR A CA 1
ATOM 984 C C . THR B 2 111 ? 51.066 -7.038 17.962 1.00 18.90 156 THR A C 1
ATOM 985 O O . THR B 2 111 ? 51.541 -7.710 17.062 1.00 19.30 156 THR A O 1
ATOM 989 N N . ILE B 2 112 ? 50.662 -5.784 17.820 1.00 18.66 157 ILE A N 1
ATOM 990 C CA . ILE B 2 112 ? 50.753 -5.132 16.482 1.00 19.42 157 ILE A CA 1
ATOM 991 C C . ILE B 2 112 ? 52.177 -5.094 15.983 1.00 19.99 157 ILE A C 1
ATOM 992 O O . ILE B 2 112 ? 52.461 -5.521 14.843 1.00 19.35 157 ILE A O 1
ATOM 997 N N . TYR B 2 113 ? 53.072 -4.592 16.836 1.00 18.35 158 TYR A N 1
ATOM 998 C CA . TYR B 2 113 ? 54.437 -4.375 16.417 1.00 18.63 158 TYR A CA 1
ATOM 999 C C . TYR B 2 113 ? 55.234 -5.667 16.328 1.00 20.16 158 TYR A C 1
ATOM 1000 O O . TYR B 2 113 ? 56.001 -5.742 15.347 1.00 20.05 158 TYR A O 1
ATOM 1009 N N . ASP B 2 114 ? 54.981 -6.672 17.150 1.00 19.09 159 ASP A N 1
ATOM 1010 C CA . ASP B 2 114 ? 55.650 -7.946 16.922 1.00 21.85 159 ASP A CA 1
ATOM 1011 C C . ASP B 2 114 ? 55.358 -8.480 15.502 1.00 22.96 159 ASP A C 1
ATOM 1012 O O . ASP B 2 114 ? 56.248 -8.993 14.791 1.00 20.16 159 ASP A O 1
ATOM 1017 N N . ARG B 2 115 ? 54.088 -8.511 15.145 1.00 22.73 160 ARG A N 1
ATOM 1018 C CA . ARG B 2 115 ? 53.675 -8.970 13.803 1.00 25.51 160 ARG A CA 1
ATOM 1019 C C . ARG B 2 115 ? 54.284 -8.151 12.674 1.00 25.29 160 ARG A C 1
ATOM 1020 O O . ARG B 2 115 ? 54.837 -8.668 11.672 1.00 24.43 160 ARG A O 1
ATOM 1028 N N . LEU B 2 116 ? 54.275 -6.808 12.788 1.00 22.96 161 LEU A N 1
ATOM 1029 C CA . LEU B 2 116 ? 54.949 -5.994 11.781 1.00 24.06 161 LEU A CA 1
ATOM 1030 C C . LEU B 2 116 ? 56.411 -6.346 11.673 1.00 27.93 161 LEU A C 1
ATOM 1031 O O . LEU B 2 116 ? 56.997 -6.414 10.575 1.00 27.15 161 LEU A O 1
ATOM 1036 N N . GLU B 2 117 ? 57.071 -6.486 12.842 1.00 27.95 162 GLU A N 1
ATOM 1037 C CA . GLU B 2 117 ? 58.453 -6.869 12.843 1.00 30.49 162 GLU A CA 1
ATOM 1038 C C . GLU B 2 117 ? 58.737 -8.220 12.155 1.00 30.04 162 GLU A C 1
ATOM 1039 O O . GLU B 2 117 ? 59.729 -8.335 11.403 1.00 27.59 162 GLU A O 1
ATOM 1045 N N . GLN B 2 118 ? 57.842 -9.205 12.321 1.00 30.39 163 GLN A N 1
ATOM 1046 C CA . GLN B 2 118 ? 58.161 -10.453 11.615 1.00 36.11 163 GLN A CA 1
ATOM 1047 C C . GLN B 2 118 ? 57.835 -10.399 10.126 1.00 37.09 163 GLN A C 1
ATOM 1048 O O . GLN B 2 118 ? 58.313 -11.221 9.326 1.00 35.06 163 GLN A O 1
ATOM 1054 N N . GLU B 2 119 ? 57.092 -9.402 9.694 1.00 37.60 164 GLU A N 1
ATOM 1055 C CA . GLU B 2 119 ? 56.778 -9.178 8.290 1.00 41.11 164 GLU A CA 1
ATOM 1056 C C . GLU B 2 119 ? 57.729 -8.213 7.603 1.00 42.81 164 GLU A C 1
ATOM 1057 O O . GLU B 2 119 ? 57.514 -8.042 6.386 1.00 44.91 164 GLU A O 1
ATOM 1063 N N . HIS B 2 120 ? 58.578 -7.428 8.238 1.00 44.60 165 HIS A N 1
ATOM 1064 C CA . HIS B 2 120 ? 59.449 -6.413 7.669 1.00 47.11 165 HIS A CA 1
ATOM 1065 C C . HIS B 2 120 ? 60.866 -6.409 8.255 1.00 51.04 165 HIS A C 1
ATOM 1066 O O . HIS B 2 120 ? 61.063 -6.483 9.465 1.00 51.90 165 HIS A O 1
ATOM 1073 N N . ASN B 2 121 ? 61.882 -6.296 7.386 1.00 55.09 166 ASN A N 1
ATOM 1074 C CA . ASN B 2 121 ? 63.279 -6.416 7.719 1.00 56.95 166 ASN A CA 1
ATOM 1075 C C . ASN B 2 121 ? 64.043 -5.285 8.358 1.00 57.12 166 ASN A C 1
ATOM 1076 O O . ASN B 2 121 ? 64.737 -4.463 7.748 1.00 58.60 166 ASN A O 1
ATOM 1081 N N . ASN B 2 122 ? 63.993 -5.242 9.692 1.00 55.87 167 ASN A N 1
ATOM 1082 C CA . ASN B 2 122 ? 64.707 -4.241 10.462 1.00 53.36 167 ASN A CA 1
ATOM 1083 C C . ASN B 2 122 ? 64.071 -2.864 10.427 1.00 50.41 167 ASN A C 1
ATOM 1084 O O . ASN B 2 122 ? 64.600 -1.947 11.062 1.00 50.30 167 ASN A O 1
ATOM 1089 N N . LEU B 2 123 ? 62.892 -2.770 9.800 1.00 44.63 168 LEU A N 1
ATOM 1090 C CA . LEU B 2 123 ? 62.134 -1.551 9.836 1.00 40.84 168 LEU A CA 1
ATOM 1091 C C . LEU B 2 123 ? 61.545 -1.359 11.241 1.00 36.52 168 LEU A C 1
ATOM 1092 O O . LEU B 2 123 ? 61.313 -0.204 11.542 1.00 37.28 168 LEU A O 1
ATOM 1097 N N . VAL B 2 124 ? 61.217 -2.443 11.941 1.00 32.14 169 VAL A N 1
ATOM 1098 C CA . VAL B 2 124 ? 60.509 -2.282 13.220 1.00 28.12 169 VAL A CA 1
ATOM 1099 C C . VAL B 2 124 ? 61.293 -2.670 14.450 1.00 28.32 169 VAL A C 1
ATOM 1100 O O . VAL B 2 124 ? 61.472 -3.867 14.681 1.00 28.36 169 VAL A O 1
ATOM 1104 N N . ASN B 2 125 ? 61.672 -1.670 15.261 1.00 26.97 170 ASN A N 1
ATOM 1105 C CA . ASN B 2 125 ? 62.280 -1.895 16.572 1.00 25.92 170 ASN A CA 1
ATOM 1106 C C . ASN B 2 125 ? 61.098 -1.942 17.553 1.00 24.43 170 ASN A C 1
ATOM 1107 O O . ASN B 2 125 ? 60.479 -0.902 17.812 1.00 22.17 170 ASN A O 1
ATOM 1112 N N . VAL B 2 126 ? 60.688 -3.140 17.996 1.00 22.08 171 VAL A N 1
ATOM 1113 C CA . VAL B 2 126 ? 59.448 -3.249 18.747 1.00 21.02 171 VAL A CA 1
ATOM 1114 C C . VAL B 2 126 ? 59.357 -2.392 19.981 1.00 21.99 171 VAL A C 1
ATOM 1115 O O . VAL B 2 126 ? 58.409 -1.605 20.039 1.00 21.20 171 VAL A O 1
ATOM 1119 N N . PRO B 2 127 ? 60.262 -2.522 20.943 1.00 22.10 172 PRO A N 1
ATOM 1120 C CA . PRO B 2 127 ? 60.231 -1.716 22.162 1.00 20.34 172 PRO A CA 1
ATOM 1121 C C . PRO B 2 127 ? 60.109 -0.260 21.831 1.00 19.93 172 PRO A C 1
ATOM 1122 O O . PRO B 2 127 ? 59.345 0.493 22.465 1.00 20.08 172 PRO A O 1
ATOM 1126 N N . LEU B 2 128 ? 60.903 0.293 20.925 1.00 20.38 173 LEU A N 1
ATOM 1127 C CA . LEU B 2 128 ? 60.853 1.671 20.519 1.00 20.17 173 LEU A CA 1
ATOM 1128 C C . LEU B 2 128 ? 59.517 2.110 19.912 1.00 18.25 173 LEU A C 1
ATOM 1129 O O . LEU B 2 128 ? 58.939 3.101 20.324 1.00 18.22 173 LEU A O 1
ATOM 1134 N N . CYS B 2 129 ? 58.970 1.248 19.024 1.00 18.87 174 CYS A N 1
ATOM 1135 C CA . CYS B 2 129 ? 57.689 1.572 18.401 1.00 16.92 174 CYS A CA 1
ATOM 1136 C C . CYS B 2 129 ? 56.567 1.640 19.447 1.00 17.34 174 CYS A C 1
ATOM 1137 O O . CYS B 2 129 ? 55.596 2.360 19.395 1.00 17.57 174 CYS A O 1
ATOM 1140 N N . VAL B 2 130 ? 56.508 0.558 20.285 1.00 13.87 175 VAL A N 1
ATOM 1141 C CA . VAL B 2 130 ? 55.479 0.473 21.345 1.00 17.06 175 VAL A CA 1
ATOM 1142 C C . VAL B 2 130 ? 55.528 1.711 22.204 1.00 14.92 175 VAL A C 1
ATOM 1143 O O . VAL B 2 130 ? 54.558 2.417 22.494 1.00 16.93 175 VAL A O 1
ATOM 1147 N N . ASP B 2 131 ? 56.744 2.059 22.715 1.00 17.28 176 ASP A N 1
ATOM 1148 C CA . ASP B 2 131 ? 56.850 3.191 23.616 1.00 17.05 176 ASP A CA 1
ATOM 1149 C C . ASP B 2 131 ? 56.488 4.503 22.943 1.00 18.06 176 ASP A C 1
ATOM 1150 O O . ASP B 2 131 ? 55.895 5.438 23.499 1.00 16.45 176 ASP A O 1
ATOM 1155 N N . MET B 2 132 ? 56.986 4.670 21.695 1.00 17.10 177 MET A N 1
ATOM 1156 C CA . MET B 2 132 ? 56.682 5.932 20.997 1.00 18.77 177 MET A CA 1
ATOM 1157 C C . MET B 2 132 ? 55.176 5.939 20.678 1.00 15.24 177 MET A C 1
ATOM 1158 O O . MET B 2 132 ? 54.598 7.058 20.759 1.00 15.51 177 MET A O 1
ATOM 1163 N N . CYS B 2 133 ? 54.526 4.938 20.170 1.00 16.60 178 CYS A N 1
ATOM 1164 C CA . CYS B 2 133 ? 53.100 4.969 19.878 1.00 16.35 178 CYS A CA 1
ATOM 1165 C C . CYS B 2 133 ? 52.274 5.131 21.151 1.00 17.66 178 CYS A C 1
ATOM 1166 O O . CYS B 2 133 ? 51.287 5.862 21.155 1.00 14.97 178 CYS A O 1
ATOM 1169 N N . LEU B 2 134 ? 52.697 4.502 22.257 1.00 16.20 179 LEU A N 1
ATOM 1170 C CA . LEU B 2 134 ? 52.028 4.757 23.547 1.00 16.53 179 LEU A CA 1
ATOM 1171 C C . LEU B 2 134 ? 52.097 6.228 23.911 1.00 13.79 179 LEU A C 1
ATOM 1172 O O . LEU B 2 134 ? 51.128 6.862 24.275 1.00 14.57 179 LEU A O 1
ATOM 1177 N N . ASN B 2 135 ? 53.266 6.855 23.735 1.00 16.40 180 ASN A N 1
ATOM 1178 C CA . ASN B 2 135 ? 53.495 8.274 24.010 1.00 18.01 180 ASN A CA 1
ATOM 1179 C C . ASN B 2 135 ? 52.568 9.125 23.147 1.00 18.17 180 ASN A C 1
ATOM 1180 O O . ASN B 2 135 ? 51.902 10.038 23.653 1.00 16.26 180 ASN A O 1
ATOM 1185 N N . TRP B 2 136 ? 52.505 8.871 21.831 1.00 17.07 181 TRP A N 1
ATOM 1186 C CA . TRP B 2 136 ? 51.601 9.645 20.962 1.00 14.90 181 TRP A CA 1
ATOM 1187 C C . TRP B 2 136 ? 50.161 9.494 21.438 1.00 13.75 181 TRP A C 1
ATOM 1188 O O . TRP B 2 136 ? 49.422 10.433 21.566 1.00 16.53 181 TRP A O 1
ATOM 1199 N N . LEU B 2 137 ? 49.681 8.276 21.670 1.00 14.23 182 LEU A N 1
ATOM 1200 C CA . LEU B 2 137 ? 48.312 8.021 22.099 1.00 15.96 182 LEU A CA 1
ATOM 1201 C C . LEU B 2 137 ? 47.985 8.683 23.439 1.00 15.40 182 LEU A C 1
ATOM 1202 O O . LEU B 2 137 ? 46.915 9.257 23.594 1.00 14.56 182 LEU A O 1
ATOM 1207 N N . LEU B 2 138 ? 48.972 8.720 24.366 1.00 16.00 183 LEU A N 1
ATOM 1208 C CA . LEU B 2 138 ? 48.625 9.418 25.651 1.00 15.52 183 LEU A CA 1
ATOM 1209 C C . LEU B 2 138 ? 48.645 10.917 25.463 1.00 17.85 183 LEU A C 1
ATOM 1210 O O . LEU B 2 138 ? 47.898 11.684 26.091 1.00 16.22 183 LEU A O 1
ATOM 1215 N N . ASN B 2 139 ? 49.502 11.413 24.580 1.00 15.70 184 ASN A N 1
ATOM 1216 C CA . ASN B 2 139 ? 49.521 12.863 24.345 1.00 18.02 184 ASN A CA 1
ATOM 1217 C C . ASN B 2 139 ? 48.226 13.268 23.676 1.00 16.31 184 ASN A C 1
ATOM 1218 O O . ASN B 2 139 ? 47.829 14.435 23.840 1.00 16.33 184 ASN A O 1
ATOM 1223 N N . VAL B 2 140 ? 47.682 12.385 22.839 1.00 16.04 185 VAL A N 1
ATOM 1224 C CA . VAL B 2 140 ? 46.446 12.798 22.168 1.00 14.99 185 VAL A CA 1
ATOM 1225 C C . VAL B 2 140 ? 45.236 12.711 23.090 1.00 15.63 185 VAL A C 1
ATOM 1226 O O . VAL B 2 140 ? 44.327 13.593 23.078 1.00 17.77 185 VAL A O 1
ATOM 1230 N N . TYR B 2 141 ? 45.183 11.643 23.821 1.00 15.27 186 TYR A N 1
ATOM 1231 C CA . TYR B 2 141 ? 44.001 11.237 24.571 1.00 16.84 186 TYR A CA 1
ATOM 1232 C C . TYR B 2 141 ? 44.116 11.201 26.092 1.00 17.13 186 TYR A C 1
ATOM 1233 O O . TYR B 2 141 ? 43.062 11.020 26.742 1.00 15.87 186 TYR A O 1
ATOM 1242 N N . ASP B 2 142 ? 45.303 11.357 26.638 1.00 17.18 187 ASP A N 1
ATOM 1243 C CA . ASP B 2 142 ? 45.435 11.375 28.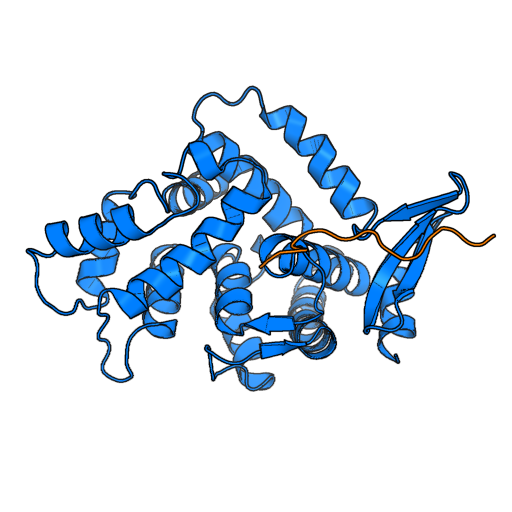110 1.00 17.08 187 ASP A CA 1
ATOM 1244 C C . ASP B 2 142 ? 46.399 12.479 28.487 1.00 16.96 187 ASP A C 1
ATOM 1245 O O . ASP B 2 142 ? 47.494 12.236 29.014 1.00 17.74 187 ASP A O 1
ATOM 1250 N N . THR B 2 143 ? 46.106 13.698 28.084 1.00 18.91 188 THR A N 1
ATOM 1251 C CA . THR B 2 143 ? 47.036 14.795 28.321 1.00 21.55 188 THR A CA 1
ATOM 1252 C C . THR B 2 143 ? 47.419 14.915 29.797 1.00 25.05 188 THR A C 1
ATOM 1253 O O . THR B 2 143 ? 48.568 15.292 29.998 1.00 26.84 188 THR A O 1
ATOM 1257 N N . GLY B 2 144 ? 46.499 14.797 30.728 1.00 25.77 189 GLY A N 1
ATOM 1258 C CA . GLY B 2 144 ? 46.824 14.911 32.159 1.00 26.24 189 GLY A CA 1
ATOM 1259 C C . GLY B 2 144 ? 47.364 13.646 32.766 1.00 25.06 189 GLY A C 1
ATOM 1260 O O . GLY B 2 144 ? 47.530 13.533 34.020 1.00 24.64 189 GLY A O 1
ATOM 1261 N N . ARG B 2 145 ? 47.717 12.657 31.966 1.00 21.58 190 ARG A N 1
ATOM 1262 C CA . ARG B 2 145 ? 48.264 11.398 32.405 1.00 20.76 190 ARG A CA 1
ATOM 1263 C C . ARG B 2 145 ? 47.529 10.769 33.608 1.00 20.95 190 ARG A C 1
ATOM 1264 O O . ARG B 2 145 ? 48.089 10.310 34.613 1.00 18.70 190 ARG A O 1
ATOM 1272 N N . THR B 2 146 ? 46.245 10.486 33.375 1.00 18.97 191 THR A N 1
ATOM 1273 C CA . THR B 2 146 ? 45.419 9.685 34.262 1.00 19.85 191 THR A CA 1
ATOM 1274 C C . THR B 2 146 ? 45.767 8.217 34.095 1.00 22.40 191 THR A C 1
ATOM 1275 O O . THR B 2 146 ? 45.444 7.386 34.937 1.00 20.14 191 THR A O 1
ATOM 1279 N N . GLY B 2 147 ? 46.447 7.821 32.968 1.00 20.70 192 GLY A N 1
ATOM 1280 C CA . GLY B 2 147 ? 46.798 6.429 32.813 1.00 21.52 192 GLY A CA 1
ATOM 1281 C C . GLY B 2 147 ? 45.730 5.599 32.146 1.00 21.24 192 GLY A C 1
ATOM 1282 O O . GLY B 2 147 ? 45.805 4.359 32.085 1.00 21.36 192 GLY A O 1
ATOM 1283 N N . ARG B 2 148 ? 44.672 6.237 31.635 1.00 21.52 193 ARG A N 1
ATOM 1284 C CA . ARG B 2 148 ? 43.670 5.493 30.867 1.00 22.64 193 ARG A CA 1
ATOM 1285 C C . ARG B 2 148 ? 43.139 6.359 29.720 1.00 20.37 193 ARG A C 1
ATOM 1286 O O . ARG B 2 148 ? 43.218 7.573 29.745 1.00 19.97 193 ARG A O 1
ATOM 1294 N N . ILE B 2 149 ? 42.652 5.662 28.705 1.00 21.01 194 ILE A N 1
ATOM 1295 C CA . ILE B 2 149 ? 42.014 6.261 27.525 1.00 20.19 194 ILE A CA 1
ATOM 1296 C C . ILE B 2 149 ? 40.842 5.335 27.164 1.00 20.62 194 ILE A C 1
ATOM 1297 O O . ILE B 2 149 ? 40.906 4.120 27.441 1.00 20.45 194 ILE A O 1
ATOM 1302 N N . ARG B 2 150 ? 39.829 5.858 26.482 1.00 20.81 195 ARG A N 1
ATOM 1303 C CA . ARG B 2 150 ? 38.696 5.035 26.034 1.00 21.44 195 ARG A CA 1
ATOM 1304 C C . ARG B 2 150 ? 39.110 4.116 24.884 1.00 21.04 195 ARG A C 1
ATOM 1305 O O . ARG B 2 150 ? 39.932 4.521 24.038 1.00 18.66 195 ARG A O 1
ATOM 1313 N N . VAL B 2 151 ? 38.485 2.961 24.758 1.00 16.89 196 VAL A N 1
ATOM 1314 C CA . VAL B 2 151 ? 38.787 2.031 23.658 1.00 18.29 196 VAL A CA 1
ATOM 1315 C C . VAL B 2 151 ? 38.510 2.730 22.305 1.00 18.41 196 VAL A C 1
ATOM 1316 O O . VAL B 2 151 ? 39.242 2.541 21.342 1.00 16.23 196 VAL A O 1
ATOM 1320 N N . LEU B 2 152 ? 37.438 3.510 22.241 1.00 17.89 197 LEU A N 1
ATOM 1321 C CA . LEU B 2 152 ? 37.106 4.202 20.991 1.00 18.72 197 LEU A CA 1
ATOM 1322 C C . LEU B 2 152 ? 38.234 5.141 20.565 1.00 19.65 197 LEU A C 1
ATOM 1323 O O . LEU B 2 152 ? 38.530 5.272 19.374 1.00 19.73 197 LEU A O 1
ATOM 1328 N N . SER B 2 153 ? 38.868 5.794 21.517 1.00 16.54 198 SER A N 1
ATOM 1329 C CA . SER B 2 153 ? 39.999 6.677 21.261 1.00 19.09 198 SER A CA 1
ATOM 1330 C C . SER B 2 153 ? 41.170 5.889 20.692 1.00 19.49 198 SER A C 1
ATOM 1331 O O . SER B 2 153 ? 41.797 6.303 19.716 1.00 15.15 198 SER A O 1
ATOM 1334 N N . PHE B 2 154 ? 41.516 4.777 21.336 1.00 17.55 199 PHE A N 1
ATOM 1335 C CA . PHE B 2 154 ? 42.629 3.986 20.855 1.00 17.82 199 PHE A CA 1
ATOM 1336 C C . PHE B 2 154 ? 42.378 3.506 19.424 1.00 18.79 199 PHE A C 1
ATOM 1337 O O . PHE B 2 154 ? 43.229 3.637 18.549 1.00 14.06 199 PHE A O 1
ATOM 1345 N N . LYS B 2 155 ? 41.170 3.043 19.108 1.00 17.29 200 LYS A N 1
ATOM 1346 C CA . LYS B 2 155 ? 40.808 2.625 17.755 1.00 16.94 200 LYS A CA 1
ATOM 1347 C C . LYS B 2 155 ? 40.855 3.803 16.794 1.00 15.81 200 LYS A C 1
ATOM 1348 O O . LYS B 2 155 ? 41.329 3.616 15.668 1.00 18.23 200 LYS A O 1
ATOM 1354 N N . THR B 2 156 ? 40.464 4.997 17.233 1.00 15.70 201 THR A N 1
ATOM 1355 C CA . THR B 2 156 ? 40.428 6.161 16.342 1.00 17.19 201 THR A CA 1
ATOM 1356 C C . THR B 2 156 ? 41.847 6.500 15.940 1.00 18.79 201 THR A C 1
ATOM 1357 O O . THR B 2 156 ? 42.164 6.757 14.760 1.00 15.25 201 THR A O 1
ATOM 1361 N N . GLY B 2 157 ? 42.771 6.477 16.943 1.00 16.12 202 GLY A N 1
ATOM 1362 C CA . GLY B 2 157 ? 44.137 6.811 16.606 1.00 15.44 202 GLY A CA 1
ATOM 1363 C C . GLY B 2 157 ? 44.800 5.845 15.662 1.00 16.97 202 GLY A C 1
ATOM 1364 O O . GLY B 2 157 ? 45.492 6.240 14.694 1.00 16.89 202 GLY A O 1
ATOM 1365 N N . ILE B 2 158 ? 44.685 4.552 15.953 1.00 14.55 203 ILE A N 1
ATOM 1366 C CA . ILE B 2 158 ? 45.407 3.529 15.237 1.00 16.17 203 ILE A CA 1
ATOM 1367 C C . ILE B 2 158 ? 44.834 3.399 13.813 1.00 16.26 203 ILE A C 1
ATOM 1368 O O . ILE B 2 158 ? 45.615 3.296 12.887 1.00 17.48 203 ILE A O 1
ATOM 1373 N N . ILE B 2 159 ? 43.523 3.409 13.735 1.00 16.34 204 ILE A N 1
ATOM 1374 C CA . ILE B 2 159 ? 42.882 3.225 12.403 1.00 16.22 204 ILE A CA 1
ATOM 1375 C C . ILE B 2 159 ? 43.084 4.462 11.569 1.00 18.01 204 ILE A C 1
ATOM 1376 O O . ILE B 2 159 ? 43.326 4.373 10.339 1.00 18.11 204 ILE A O 1
ATOM 1381 N N . SER B 2 160 ? 42.993 5.642 12.178 1.00 15.50 205 SER A N 1
ATOM 1382 C CA . SER B 2 160 ? 43.166 6.871 11.377 1.00 18.52 205 SER A CA 1
ATOM 1383 C C . SER B 2 160 ? 44.587 6.854 10.782 1.00 18.90 205 SER A C 1
ATOM 1384 O O . SER B 2 160 ? 44.732 7.274 9.632 1.00 17.24 205 SER A O 1
ATOM 1387 N N . LEU B 2 161 ? 45.612 6.326 11.506 1.00 17.82 206 LEU A N 1
ATOM 1388 C CA . LEU B 2 161 ? 46.936 6.373 10.931 1.00 19.22 206 LEU A CA 1
ATOM 1389 C C . LEU B 2 161 ? 47.411 5.077 10.274 1.00 19.35 206 LEU A C 1
ATOM 1390 O O . LEU B 2 161 ? 48.611 5.008 9.982 1.00 18.39 206 LEU A O 1
ATOM 1395 N N . CYS B 2 162 ? 46.564 4.106 10.041 1.00 15.94 207 CYS A N 1
ATOM 1396 C CA . CYS B 2 162 ? 47.001 2.840 9.461 1.00 18.62 207 CYS A CA 1
ATOM 1397 C C . CYS B 2 162 ? 47.029 2.968 7.909 1.00 19.05 207 CYS A C 1
ATOM 1398 O O . CYS B 2 162 ? 46.790 4.076 7.429 1.00 18.16 207 CYS A O 1
ATOM 1401 N N . LYS B 2 163 ? 47.396 1.872 7.240 1.00 19.60 208 LYS A N 1
ATOM 1402 C CA . LYS B 2 163 ? 47.578 2.061 5.777 1.00 22.72 208 LYS A CA 1
ATOM 1403 C C . LYS B 2 163 ? 46.338 1.704 4.977 1.00 23.41 208 LYS A C 1
ATOM 1404 O O . LYS B 2 163 ? 46.394 1.777 3.748 1.00 25.05 208 LYS A O 1
ATOM 1410 N N . ALA B 2 164 ? 45.213 1.418 5.611 1.00 22.26 209 ALA A N 1
ATOM 1411 C CA . ALA B 2 164 ? 43.999 1.056 4.871 1.00 21.15 209 ALA A CA 1
ATOM 1412 C C . ALA B 2 164 ? 43.542 2.153 3.927 1.00 22.98 209 ALA A C 1
ATOM 1413 O O . ALA B 2 164 ? 43.765 3.353 4.096 1.00 19.64 209 ALA A O 1
ATOM 1415 N N . HIS B 2 165 ? 42.753 1.694 2.918 1.00 22.74 210 HIS A N 1
ATOM 1416 C CA . HIS B 2 165 ? 42.141 2.717 2.061 1.00 23.65 210 HIS A CA 1
ATOM 1417 C C . HIS B 2 165 ? 41.264 3.654 2.894 1.00 20.61 210 HIS A C 1
ATOM 1418 O O . HIS B 2 165 ? 40.561 3.151 3.763 1.00 19.29 210 HIS A O 1
ATOM 1425 N N . LEU B 2 166 ? 41.137 4.885 2.496 1.00 19.89 211 LEU A N 1
ATOM 1426 C CA . LEU B 2 166 ? 40.337 5.875 3.174 1.00 21.81 211 LEU A CA 1
ATOM 1427 C C . LEU B 2 166 ? 38.907 5.461 3.437 1.00 20.26 211 LEU A C 1
ATOM 1428 O O . LEU B 2 166 ? 38.418 5.647 4.569 1.00 18.33 211 LEU A O 1
ATOM 1433 N N . GLU B 2 167 ? 38.181 4.899 2.488 1.00 20.48 212 GLU A N 1
ATOM 1434 C CA . GLU B 2 167 ? 36.778 4.555 2.709 1.00 23.28 212 GLU A CA 1
ATOM 1435 C C . GLU B 2 167 ? 36.640 3.417 3.741 1.00 23.13 212 GLU A C 1
ATOM 1436 O O . GLU B 2 167 ? 35.603 3.350 4.386 1.00 20.04 212 GLU A O 1
ATOM 1442 N N . ASP B 2 168 ? 37.599 2.497 3.798 1.00 21.23 213 ASP A N 1
ATOM 1443 C CA . ASP B 2 168 ? 37.634 1.411 4.779 1.00 22.09 213 ASP A CA 1
ATOM 1444 C C . ASP B 2 168 ? 37.811 1.963 6.194 1.00 23.50 213 ASP A C 1
ATOM 1445 O O . ASP B 2 168 ? 37.150 1.528 7.155 1.00 19.89 213 ASP A O 1
ATOM 1450 N N . LYS B 2 169 ? 38.687 2.982 6.338 1.00 21.43 214 LYS A N 1
ATOM 1451 C CA . LYS B 2 169 ? 38.806 3.683 7.595 1.00 20.12 214 LYS A CA 1
ATOM 1452 C C . LYS B 2 169 ? 37.497 4.359 7.997 1.00 22.35 214 LYS A C 1
ATOM 1453 O O . LYS B 2 169 ? 37.093 4.162 9.156 1.00 18.10 214 LYS A O 1
ATOM 1459 N N . TYR B 2 170 ? 36.867 5.106 7.075 1.00 19.09 215 TYR A N 1
ATOM 1460 C CA . TYR B 2 170 ? 35.624 5.751 7.368 1.00 20.62 215 TYR A CA 1
ATOM 1461 C C . TYR B 2 170 ? 34.574 4.707 7.768 1.00 21.60 215 TYR A C 1
ATOM 1462 O O . TYR B 2 170 ? 33.835 4.919 8.737 1.00 17.42 215 TYR A O 1
ATOM 1471 N N . ARG B 2 171 ? 34.493 3.602 6.977 1.00 17.91 216 ARG A N 1
ATOM 1472 C CA . ARG B 2 171 ? 33.462 2.613 7.339 1.00 20.79 216 ARG A CA 1
ATOM 1473 C C . ARG B 2 171 ? 33.701 2.022 8.734 1.00 21.48 216 ARG A C 1
ATOM 1474 O O . ARG B 2 171 ? 32.742 1.785 9.488 1.00 18.33 216 ARG A O 1
ATOM 1482 N N . TYR B 2 172 ? 34.973 1.687 8.934 1.00 21.62 217 TYR A N 1
ATOM 1483 C CA . TYR B 2 172 ? 35.315 1.112 10.254 1.00 21.87 217 TYR A CA 1
ATOM 1484 C C . TYR B 2 172 ? 34.964 2.057 11.379 1.00 20.99 217 TYR A C 1
ATOM 1485 O O . TYR B 2 172 ? 34.283 1.671 12.344 1.00 22.47 217 TYR A O 1
ATOM 1494 N N . LEU B 2 173 ? 35.430 3.313 11.277 1.00 21.23 218 LEU A N 1
ATOM 1495 C CA . LEU B 2 173 ? 35.215 4.276 12.343 1.00 22.73 218 LEU A CA 1
ATOM 1496 C C . LEU B 2 173 ? 33.750 4.534 12.594 1.00 22.28 218 LEU A C 1
ATOM 1497 O O . LEU B 2 173 ? 33.303 4.646 13.748 1.00 20.46 218 LEU A O 1
ATOM 1502 N N . PHE B 2 174 ? 32.952 4.649 11.512 1.00 18.60 219 PHE A N 1
ATOM 1503 C CA . PHE B 2 174 ? 31.530 4.886 11.700 1.00 17.39 219 PHE A CA 1
ATOM 1504 C C . PHE B 2 174 ? 30.863 3.716 12.425 1.00 16.82 219 PHE A C 1
ATOM 1505 O O . PHE B 2 174 ? 29.986 3.861 13.311 1.00 17.38 219 PHE A O 1
ATOM 1513 N N . LYS B 2 175 ? 31.258 2.514 12.025 1.00 19.58 220 LYS A N 1
ATOM 1514 C CA . LYS B 2 175 ? 30.726 1.319 12.664 1.00 22.20 220 LYS A CA 1
ATOM 1515 C C . LYS B 2 175 ? 31.028 1.354 14.192 1.00 23.01 220 LYS A C 1
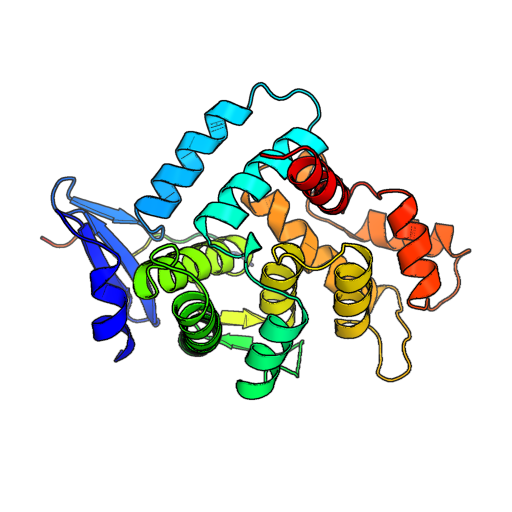ATOM 1516 O O . LYS B 2 175 ? 30.139 0.959 14.937 1.00 20.70 220 LYS A O 1
ATOM 1522 N N . GLN B 2 176 ? 32.163 1.889 14.615 1.00 21.96 221 GLN A N 1
ATOM 1523 C CA . GLN B 2 176 ? 32.470 1.890 16.048 1.00 23.38 221 GLN A CA 1
ATOM 1524 C C . GLN B 2 176 ? 31.509 2.752 16.863 1.00 24.54 221 GLN A C 1
ATOM 1525 O O . GLN B 2 176 ? 31.365 2.474 18.069 1.00 22.43 221 GLN A O 1
ATOM 1531 N N . VAL B 2 177 ? 30.901 3.772 16.266 1.00 21.72 222 VAL A N 1
ATOM 1532 C CA . VAL B 2 177 ? 29.982 4.613 17.012 1.00 19.43 222 VAL A CA 1
ATOM 1533 C C . VAL B 2 177 ? 28.534 4.340 16.704 1.00 19.52 222 VAL A C 1
ATOM 1534 O O . VAL B 2 177 ? 27.630 4.734 17.492 1.00 19.51 222 VAL A O 1
ATOM 1538 N N . ALA B 2 178 ? 28.247 3.781 15.544 1.00 21.28 223 ALA A N 1
ATOM 1539 C CA . ALA B 2 178 ? 26.833 3.537 15.183 1.00 22.28 223 ALA A CA 1
ATOM 1540 C C . ALA B 2 178 ? 26.260 2.426 16.078 1.00 24.80 223 ALA A C 1
ATOM 1541 O O . ALA B 2 178 ? 26.977 1.576 16.620 1.00 23.25 223 ALA A O 1
ATOM 1543 N N . SER B 2 179 ? 24.944 2.366 16.163 1.00 25.98 224 SER A N 1
ATOM 1544 C CA . SER B 2 179 ? 24.265 1.319 16.914 1.00 29.80 224 SER A CA 1
ATOM 1545 C C . SER B 2 179 ? 24.521 -0.010 16.236 1.00 31.73 224 SER A C 1
ATOM 1546 O O . SER B 2 179 ? 25.062 -0.070 15.123 1.00 33.21 224 SER A O 1
ATOM 1549 N N . SER B 2 180 ? 24.068 -1.119 16.824 1.00 34.57 225 SER A N 1
ATOM 1550 C CA . SER B 2 180 ? 24.242 -2.441 16.229 1.00 37.74 225 SER A CA 1
ATOM 1551 C C . SER B 2 180 ? 23.478 -2.605 14.931 1.00 38.04 225 SER A C 1
ATOM 1552 O O . SER B 2 180 ? 23.874 -3.471 14.146 1.00 38.99 225 SER A O 1
ATOM 1555 N N . THR B 2 181 ? 22.503 -1.768 14.600 1.00 38.02 226 THR A N 1
ATOM 1556 C CA . THR B 2 181 ? 21.818 -1.846 13.317 1.00 40.51 226 THR A CA 1
ATOM 1557 C C . THR B 2 181 ? 22.384 -0.893 12.276 1.00 39.28 226 THR A C 1
ATOM 1558 O O . THR B 2 181 ? 21.804 -0.755 11.196 1.00 39.65 226 THR A O 1
ATOM 1562 N N . GLY B 2 182 ? 23.508 -0.221 12.550 1.00 36.54 227 GLY A N 1
ATOM 1563 C CA . GLY B 2 182 ? 24.135 0.632 11.528 1.00 32.13 227 GLY A CA 1
ATOM 1564 C C . GLY B 2 182 ? 23.682 2.074 11.563 1.00 31.50 227 GLY A C 1
ATOM 1565 O O . GLY B 2 182 ? 23.950 2.828 10.616 1.00 27.98 227 GLY A O 1
ATOM 1566 N N . PHE B 2 183 ? 23.028 2.488 12.636 1.00 30.67 228 PHE A N 1
ATOM 1567 C CA . PHE B 2 183 ? 22.495 3.833 12.724 1.00 31.44 228 PHE A CA 1
ATOM 1568 C C . PHE B 2 183 ? 23.281 4.754 13.629 1.00 28.11 228 PHE A C 1
ATOM 1569 O O . PHE B 2 183 ? 23.588 4.456 14.769 1.00 24.98 228 PHE A O 1
ATOM 1577 N N . CYS B 2 184 ? 23.514 5.957 13.118 1.00 27.34 229 CYS A N 1
ATOM 1578 C CA . CYS B 2 184 ? 24.173 7.011 13.861 1.00 25.76 229 CYS A CA 1
ATOM 1579 C C . CYS B 2 184 ? 23.293 8.215 14.104 1.00 26.52 229 CYS A C 1
ATOM 1580 O O . CYS B 2 184 ? 22.782 8.825 13.155 1.00 25.20 229 CYS A O 1
ATOM 1583 N N . ASP B 2 185 ? 23.077 8.666 15.346 1.00 23.17 230 ASP A N 1
ATOM 1584 C CA . ASP B 2 185 ? 22.381 9.856 15.666 1.00 21.61 230 ASP A CA 1
ATOM 1585 C C . ASP B 2 185 ? 23.417 10.943 15.985 1.00 20.26 230 ASP A C 1
ATOM 1586 O O . ASP B 2 185 ? 24.620 10.708 15.812 1.00 17.84 230 ASP A O 1
ATOM 1591 N N . GLN B 2 186 ? 23.053 12.142 16.310 1.00 18.87 231 GLN A N 1
ATOM 1592 C CA . GLN B 2 186 ? 24.010 13.205 16.557 1.00 22.71 231 GLN A CA 1
ATOM 1593 C C . GLN B 2 186 ? 25.021 12.921 17.663 1.00 22.52 231 GLN A C 1
ATOM 1594 O O . GLN B 2 186 ? 26.175 13.384 17.626 1.00 18.27 231 GLN A O 1
ATOM 1600 N N . ARG B 2 187 ? 24.551 12.305 18.760 1.00 20.33 232 ARG A N 1
ATOM 1601 C CA . ARG B 2 187 ? 25.409 12.065 19.909 1.00 18.48 232 ARG A CA 1
ATOM 1602 C C . ARG B 2 187 ? 26.549 11.149 19.450 1.00 17.26 232 ARG A C 1
ATOM 1603 O O . ARG B 2 187 ? 27.730 11.333 19.705 1.00 19.43 232 ARG A O 1
ATOM 1611 N N . ARG B 2 188 ? 26.160 10.006 18.844 1.00 16.02 233 ARG A N 1
ATOM 1612 C CA . ARG B 2 188 ? 27.111 9.034 18.341 1.00 18.57 233 ARG A CA 1
ATOM 1613 C C . ARG B 2 188 ? 28.094 9.632 17.322 1.00 17.89 233 ARG A C 1
ATOM 1614 O O . ARG B 2 188 ? 29.278 9.317 17.369 1.00 15.50 233 ARG A O 1
ATOM 1622 N N . LEU B 2 189 ? 27.560 10.458 16.401 1.00 18.35 234 LEU A N 1
ATOM 1623 C CA . LEU B 2 189 ? 28.550 11.043 15.453 1.00 19.11 234 LEU A CA 1
ATOM 1624 C C . LEU B 2 189 ? 29.487 11.951 16.252 1.00 17.70 234 LEU A C 1
ATOM 1625 O O . LEU B 2 189 ? 30.669 12.069 15.949 1.00 16.50 234 LEU A O 1
ATOM 1630 N N . GLY B 2 190 ? 28.978 12.716 17.211 1.00 17.87 235 GLY A N 1
ATOM 1631 C CA . GLY B 2 190 ? 29.827 13.585 18.019 1.00 17.94 235 GLY A CA 1
ATOM 1632 C C . GLY B 2 190 ? 30.967 12.822 18.692 1.00 17.67 235 GLY A C 1
ATOM 1633 O O . GLY B 2 190 ? 32.109 13.276 18.763 1.00 16.23 235 GLY A O 1
ATOM 1634 N N . LEU B 2 191 ? 30.735 11.591 19.129 1.00 17.81 236 LEU A N 1
ATOM 1635 C CA . LEU B 2 191 ? 31.698 10.654 19.681 1.00 18.66 236 LEU A CA 1
ATOM 1636 C C . LEU B 2 191 ? 32.879 10.441 18.737 1.00 20.88 236 LEU A C 1
ATOM 1637 O O . LEU B 2 191 ? 34.035 10.631 19.128 1.00 19.49 236 LEU A O 1
ATOM 1642 N N . LEU B 2 192 ? 32.590 10.156 17.471 1.00 18.51 237 LEU A N 1
ATOM 1643 C CA . LEU B 2 192 ? 33.673 9.940 16.483 1.00 18.97 237 LEU A CA 1
ATOM 1644 C C . LEU B 2 192 ? 34.421 11.220 16.183 1.00 17.21 237 LEU A C 1
ATOM 1645 O O . LEU B 2 192 ? 35.633 11.232 16.074 1.00 16.35 237 LEU A O 1
ATOM 1650 N N . LEU B 2 193 ? 33.685 12.315 15.909 1.00 18.18 238 LEU A N 1
ATOM 1651 C CA . LEU B 2 193 ? 34.388 13.544 15.525 1.00 18.57 238 LEU A CA 1
ATOM 1652 C C . LEU B 2 193 ? 35.210 14.049 16.732 1.00 20.30 238 LEU A C 1
ATOM 1653 O O . LEU B 2 193 ? 36.299 14.549 16.538 1.00 17.93 238 LEU A O 1
ATOM 1658 N N . HIS B 2 194 ? 34.625 13.922 17.918 1.00 18.37 239 HIS A N 1
ATOM 1659 C CA . HIS B 2 194 ? 35.415 14.364 19.083 1.00 20.26 239 HIS A CA 1
ATOM 1660 C C . HIS B 2 194 ? 36.712 13.560 19.171 1.00 19.66 239 HIS A C 1
ATOM 1661 O O . HIS B 2 194 ? 37.761 14.181 19.383 1.00 21.23 239 HIS A O 1
ATOM 1668 N N . ASP B 2 195 ? 36.739 12.231 19.018 1.00 19.12 240 ASP A N 1
ATOM 1669 C CA . ASP B 2 195 ? 37.998 11.487 19.095 1.00 20.31 240 ASP A CA 1
ATOM 1670 C C . ASP B 2 195 ? 38.933 11.832 17.914 1.00 20.29 240 ASP A C 1
ATOM 1671 O O . ASP B 2 195 ? 40.136 11.868 18.069 1.00 18.22 240 ASP A O 1
ATOM 1676 N N . SER B 2 196 ? 38.344 11.986 16.757 1.00 17.68 241 SER A N 1
ATOM 1677 C CA . SER B 2 196 ? 39.183 12.270 15.580 1.00 15.64 241 SER A CA 1
ATOM 1678 C C . SER B 2 196 ? 39.880 13.605 15.725 1.00 15.65 241 SER A C 1
ATOM 1679 O O . SER B 2 196 ? 41.071 13.654 15.480 1.00 15.99 241 SER A O 1
ATOM 1682 N N . ILE B 2 197 ? 39.224 14.674 16.131 1.00 17.40 242 ILE A N 1
ATOM 1683 C CA . ILE B 2 197 ? 39.748 16.023 16.229 1.00 20.36 242 ILE A CA 1
ATOM 1684 C C . ILE B 2 197 ? 40.862 16.154 17.273 1.00 20.78 242 ILE A C 1
ATOM 1685 O O . ILE B 2 197 ? 41.695 17.049 17.125 1.00 17.93 242 ILE A O 1
ATOM 1690 N N . GLN B 2 198 ? 40.992 15.157 18.148 1.00 17.20 243 GLN A N 1
ATOM 1691 C CA . GLN B 2 198 ? 42.142 15.250 19.075 1.00 18.26 243 GLN A CA 1
ATOM 1692 C C . GLN B 2 198 ? 43.486 15.098 18.352 1.00 16.81 243 GLN A C 1
ATOM 1693 O O . GLN B 2 198 ? 44.535 15.496 18.855 1.00 16.06 243 GLN A O 1
ATOM 1699 N N . ILE B 2 199 ? 43.485 14.375 17.229 1.00 16.46 244 ILE A N 1
ATOM 1700 C CA . ILE B 2 199 ? 44.689 14.121 16.433 1.00 17.17 244 ILE A CA 1
ATOM 1701 C C . ILE B 2 199 ? 45.311 15.389 15.929 1.00 18.96 244 ILE A C 1
ATOM 1702 O O . ILE B 2 199 ? 46.478 15.694 16.255 1.00 20.03 244 ILE A O 1
ATOM 1707 N N . PRO B 2 200 ? 44.635 16.246 15.166 1.00 21.55 245 PRO A N 1
ATOM 1708 C CA . PRO B 2 200 ? 45.248 17.508 14.738 1.00 21.59 245 PRO A CA 1
ATOM 1709 C C . PRO B 2 200 ? 45.377 18.422 15.931 1.00 22.13 245 PRO A C 1
ATOM 1710 O O . PRO B 2 200 ? 46.274 19.270 16.054 1.00 21.56 245 PRO A O 1
ATOM 1714 N N . ARG B 2 201 ? 44.455 18.351 16.903 1.00 21.21 246 ARG A N 1
ATOM 1715 C CA . ARG B 2 201 ? 44.556 19.190 18.104 1.00 22.57 246 ARG A CA 1
ATOM 1716 C C . ARG B 2 201 ? 45.892 18.931 18.793 1.00 20.85 246 ARG A C 1
ATOM 1717 O O . ARG B 2 201 ? 46.531 19.946 19.159 1.00 19.37 246 ARG A O 1
ATOM 1725 N N . GLN B 2 202 ? 46.373 17.735 18.926 1.00 18.04 247 GLN A N 1
ATOM 1726 C CA . GLN B 2 202 ? 47.643 17.401 19.535 1.00 20.14 247 GLN A CA 1
ATOM 1727 C C . GLN B 2 202 ? 48.831 17.989 18.784 1.00 20.75 247 GLN A C 1
ATOM 1728 O O . GLN B 2 202 ? 49.835 18.311 19.434 1.00 17.26 247 GLN A O 1
ATOM 1734 N N . LEU B 2 203 ? 48.751 18.234 17.478 1.00 17.06 248 LEU A N 1
ATOM 1735 C CA . LEU B 2 203 ? 49.825 18.861 16.755 1.00 17.40 248 LEU A CA 1
ATOM 1736 C C . LEU B 2 203 ? 49.714 20.375 16.828 1.00 18.39 248 LEU A C 1
ATOM 1737 O O . LEU B 2 203 ? 50.521 21.032 16.112 1.00 19.73 248 LEU A O 1
ATOM 1742 N N . GLY B 2 204 ? 48.814 20.962 17.576 1.00 17.69 249 GLY A N 1
ATOM 1743 C CA . GLY B 2 204 ? 48.623 22.378 17.632 1.00 18.98 249 GLY A CA 1
ATOM 1744 C C . GLY B 2 204 ? 48.015 22.999 16.366 1.00 20.40 249 GLY A C 1
ATOM 1745 O O . GLY B 2 204 ? 48.230 24.202 16.155 1.00 18.60 249 GLY A O 1
ATOM 1746 N N . GLU B 2 205 ? 47.220 22.227 15.600 1.00 19.62 250 GLU A N 1
ATOM 1747 C CA . GLU B 2 205 ? 46.635 22.782 14.382 1.00 20.11 250 GLU A CA 1
ATOM 1748 C C . GLU B 2 205 ? 45.127 22.807 14.409 1.00 21.06 250 GLU A C 1
ATOM 1749 O O . GLU B 2 205 ? 44.476 23.093 13.381 1.00 23.40 250 GLU A O 1
ATOM 1755 N N . VAL B 2 206 ? 44.499 22.627 15.590 1.00 17.72 251 VAL A N 1
ATOM 1756 C CA . VAL B 2 206 ? 43.039 22.515 15.598 1.00 15.51 251 VAL A CA 1
ATOM 1757 C C . VAL B 2 206 ? 42.319 23.744 15.098 1.00 16.72 251 VAL A C 1
ATOM 1758 O O . VAL B 2 206 ? 41.188 23.640 14.617 1.00 18.83 251 VAL A O 1
ATOM 1762 N N . ALA B 2 207 ? 42.894 24.967 15.187 1.00 17.17 252 ALA A N 1
ATOM 1763 C CA . ALA B 2 207 ? 42.236 26.146 14.697 1.00 18.81 252 ALA A CA 1
ATOM 1764 C C . ALA B 2 207 ? 41.952 26.108 13.171 1.00 18.89 252 ALA A C 1
ATOM 1765 O O . ALA B 2 207 ? 41.005 26.784 12.800 1.00 19.97 252 ALA A O 1
ATOM 1767 N N . SER B 2 208 ? 42.609 25.319 12.368 1.00 19.72 253 SER A N 1
ATOM 1768 C CA . SER B 2 208 ? 42.289 25.217 10.935 1.00 21.17 253 SER A CA 1
ATOM 1769 C C . SER B 2 208 ? 41.255 24.142 10.668 1.00 21.95 253 SER A C 1
ATOM 1770 O O . SER B 2 208 ? 40.947 23.874 9.506 1.00 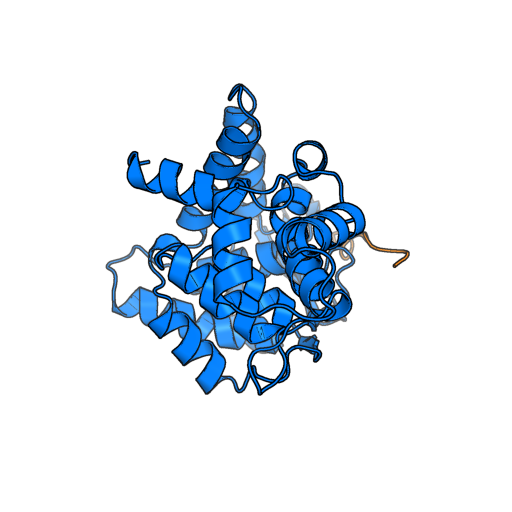21.96 253 SER A O 1
ATOM 1773 N N . PHE B 2 209 ? 40.833 23.382 11.698 1.00 17.88 254 PHE A N 1
ATOM 1774 C CA . PHE B 2 209 ? 39.846 22.303 11.576 1.00 19.07 254 PHE A CA 1
ATOM 1775 C C . PHE B 2 209 ? 38.540 22.582 12.348 1.00 18.32 254 PHE A C 1
ATOM 1776 O O . PHE B 2 209 ? 37.837 21.620 12.718 1.00 17.71 254 PHE A O 1
ATOM 1784 N N . GLY B 2 210 ? 38.231 23.863 12.467 1.00 17.69 255 GLY A N 1
ATOM 1785 C CA . GLY B 2 210 ? 36.966 24.286 13.091 1.00 19.87 255 GLY A CA 1
ATOM 1786 C C . GLY B 2 210 ? 37.085 24.465 14.633 1.00 17.59 255 GLY A C 1
ATOM 1787 O O . GLY B 2 210 ? 36.024 24.772 15.215 1.00 17.12 255 GLY A O 1
ATOM 1788 N N . GLY B 2 211 ? 38.218 24.213 15.239 1.00 19.28 256 GLY A N 1
ATOM 1789 C CA . GLY B 2 211 ? 38.303 24.360 16.716 1.00 18.66 256 GLY A CA 1
ATOM 1790 C C . GLY B 2 211 ? 38.026 23.022 17.373 1.00 19.98 256 GLY A C 1
ATOM 1791 O O . GLY B 2 211 ? 37.543 21.997 16.833 1.00 15.66 256 GLY A O 1
ATOM 1792 N N . SER B 2 212 ? 38.310 23.020 18.711 1.00 16.91 257 SER A N 1
ATOM 1793 C CA . SER B 2 212 ? 38.107 21.763 19.464 1.00 19.92 257 SER A CA 1
ATOM 1794 C C . SER B 2 212 ? 36.655 21.518 19.791 1.00 18.77 257 SER A C 1
ATOM 1795 O O . SER B 2 212 ? 36.436 20.360 20.264 1.00 20.76 257 SER A O 1
ATOM 1798 N N . ASN B 2 213 ? 35.659 22.326 19.521 1.00 18.59 258 ASN A N 1
ATOM 1799 C CA . ASN B 2 213 ? 34.278 21.920 19.788 1.00 21.25 258 ASN A CA 1
ATOM 1800 C C . ASN B 2 213 ? 33.668 21.389 18.484 1.00 18.92 258 ASN A C 1
ATOM 1801 O O . ASN B 2 213 ? 33.514 22.230 17.569 1.00 23.95 258 ASN A O 1
ATOM 1806 N N . ILE B 2 214 ? 33.441 20.089 18.397 1.00 19.04 259 ILE A N 1
ATOM 1807 C CA . ILE B 2 214 ? 32.933 19.558 17.112 1.00 19.61 259 ILE A CA 1
ATOM 1808 C C . ILE B 2 214 ? 31.440 19.610 16.920 1.00 20.81 259 ILE A C 1
ATOM 1809 O O . ILE B 2 214 ? 30.865 19.195 15.881 1.00 19.26 259 ILE A O 1
ATOM 1814 N N . GLU B 2 215 ? 30.701 20.241 17.874 1.00 21.17 260 GLU A N 1
ATOM 1815 C CA . GLU B 2 215 ? 29.257 20.292 17.707 1.00 23.56 260 GLU A CA 1
ATOM 1816 C C . GLU B 2 215 ? 28.805 20.956 16.415 1.00 21.51 260 GLU A C 1
ATOM 1817 O O . GLU B 2 215 ? 27.850 20.431 15.842 1.00 19.64 260 GLU A O 1
ATOM 1823 N N . PRO B 2 216 ? 29.358 22.073 16.001 1.00 23.26 261 PRO A N 1
ATOM 1824 C CA . PRO B 2 216 ? 29.003 22.710 14.737 1.00 22.33 261 PRO A CA 1
ATOM 1825 C C . PRO B 2 216 ? 29.162 21.748 13.558 1.00 22.15 261 PRO A C 1
ATOM 1826 O O . PRO B 2 216 ? 28.366 21.773 12.592 1.00 18.99 261 PRO A O 1
ATOM 1830 N N . SER B 2 217 ? 30.170 20.891 13.512 1.00 18.50 262 SER A N 1
ATOM 1831 C CA . SER B 2 217 ? 30.363 19.892 12.450 1.00 21.22 262 SER A CA 1
ATOM 1832 C C . SER B 2 217 ? 29.321 18.799 12.483 1.00 20.11 262 SER A C 1
ATOM 1833 O O . SER B 2 217 ? 28.760 18.375 11.433 1.00 18.22 262 SER A O 1
ATOM 1836 N N . VAL B 2 218 ? 28.992 18.337 13.701 1.00 17.05 263 VAL A N 1
ATOM 1837 C CA . VAL B 2 218 ? 27.864 17.405 13.809 1.00 17.61 263 VAL A CA 1
ATOM 1838 C C . VAL B 2 218 ? 26.600 18.048 13.223 1.00 17.92 263 VAL A C 1
ATOM 1839 O O . VAL B 2 218 ? 25.871 17.371 12.453 1.00 15.60 263 VAL A O 1
ATOM 1843 N N . ARG B 2 219 ? 26.206 19.252 13.636 1.00 16.66 264 ARG A N 1
ATOM 1844 C CA . ARG B 2 219 ? 25.040 19.906 13.101 1.00 19.59 264 ARG A CA 1
ATOM 1845 C C . ARG B 2 219 ? 25.143 20.032 11.552 1.00 20.93 264 ARG A C 1
ATOM 1846 O O . ARG B 2 219 ? 24.163 19.801 10.857 1.00 19.81 264 ARG A O 1
ATOM 1854 N N . SER B 2 220 ? 26.308 20.400 11.072 1.00 19.66 265 SER A N 1
ATOM 1855 C CA . SER B 2 220 ? 26.484 20.517 9.602 1.00 21.54 265 SER A CA 1
ATOM 1856 C C . SER B 2 220 ? 26.230 19.192 8.908 1.00 20.09 265 SER A C 1
ATOM 1857 O O . SER B 2 220 ? 25.478 19.151 7.900 1.00 19.39 265 SER A O 1
ATOM 1860 N N . CYS B 2 221 ? 26.767 18.079 9.443 1.00 17.67 266 CYS A N 1
ATOM 1861 C CA . CYS B 2 221 ? 26.472 16.773 8.882 1.00 19.38 266 CYS A CA 1
ATOM 1862 C C . CYS B 2 221 ? 24.990 16.423 8.865 1.00 19.16 266 CYS A C 1
ATOM 1863 O O . CYS B 2 221 ? 24.406 16.024 7.832 1.00 15.70 266 CYS A O 1
ATOM 1866 N N . PHE B 2 222 ? 24.317 16.656 10.013 1.00 17.83 267 PHE A N 1
ATOM 1867 C CA . PHE B 2 222 ? 22.879 16.396 10.037 1.00 18.30 267 PHE A CA 1
ATOM 1868 C C . PHE B 2 222 ? 22.111 17.365 9.135 1.00 18.56 267 PHE A C 1
ATOM 1869 O O . PHE B 2 222 ? 21.110 16.904 8.519 1.00 19.02 267 PHE A O 1
ATOM 1877 N N . GLN B 2 223 ? 22.462 18.638 9.027 1.00 17.34 268 GLN A N 1
ATOM 1878 C CA . GLN B 2 223 ? 21.728 19.517 8.103 1.00 20.41 268 GLN A CA 1
ATOM 1879 C C . GLN B 2 223 ? 21.925 18.999 6.666 1.00 18.59 268 GLN A C 1
ATOM 1880 O O . GLN B 2 223 ? 20.990 18.979 5.823 1.00 18.62 268 GLN A O 1
ATOM 1886 N N . PHE B 2 224 ? 23.129 18.533 6.349 1.00 19.27 269 PHE A N 1
ATOM 1887 C CA . PHE B 2 224 ? 23.445 17.928 5.025 1.00 19.37 269 PHE A CA 1
ATOM 1888 C C . PHE B 2 224 ? 22.603 16.711 4.704 1.00 21.41 269 PHE A C 1
ATOM 1889 O O . PHE B 2 224 ? 22.163 16.387 3.596 1.00 20.33 269 PHE A O 1
ATOM 1897 N N . ALA B 2 225 ? 22.256 15.929 5.738 1.00 21.96 270 ALA A N 1
ATOM 1898 C CA . ALA B 2 225 ? 21.388 14.771 5.728 1.00 21.43 270 ALA A CA 1
ATOM 1899 C C . ALA B 2 225 ? 19.925 15.192 5.830 1.00 21.59 270 ALA A C 1
ATOM 1900 O O . ALA B 2 225 ? 19.059 14.358 6.151 1.00 24.26 270 ALA A O 1
ATOM 1902 N N . ASN B 2 226 ? 19.628 16.468 5.657 1.00 21.37 271 ASN A N 1
ATOM 1903 C CA . ASN B 2 226 ? 18.286 17.001 5.661 1.00 24.50 271 ASN A CA 1
ATOM 1904 C C . ASN B 2 226 ? 17.594 16.849 7.016 1.00 24.87 271 ASN A C 1
ATOM 1905 O O . ASN B 2 226 ? 16.394 16.567 7.126 1.00 19.99 271 ASN A O 1
ATOM 1910 N N . ASN B 2 227 ? 18.337 16.943 8.095 1.00 26.29 272 ASN A N 1
ATOM 1911 C CA . ASN B 2 227 ? 17.752 16.911 9.431 1.00 28.90 272 ASN A CA 1
ATOM 1912 C C . ASN B 2 227 ? 17.042 15.643 9.854 1.00 29.35 272 ASN A C 1
ATOM 1913 O O . ASN B 2 227 ? 16.189 15.722 10.750 1.00 30.16 272 ASN A O 1
ATOM 1918 N N . LYS B 2 228 ? 17.357 14.508 9.296 1.00 29.71 273 LYS A N 1
ATOM 1919 C CA . LYS B 2 228 ? 16.850 13.206 9.644 1.00 32.20 273 LYS A CA 1
ATOM 1920 C C . LYS B 2 228 ? 17.486 12.871 11.013 1.00 33.27 273 LYS A C 1
ATOM 1921 O O . LYS B 2 228 ? 18.584 13.365 11.301 1.00 30.87 273 LYS A O 1
ATOM 1927 N N . PRO B 2 229 ? 16.796 12.122 11.860 1.00 32.86 274 PRO A N 1
ATOM 1928 C CA . PRO B 2 229 ? 17.265 11.789 13.206 1.00 32.74 274 PRO A CA 1
ATOM 1929 C C . PRO B 2 229 ? 18.459 10.878 13.304 1.00 32.46 274 PRO A C 1
ATOM 1930 O O . PRO B 2 229 ? 19.241 10.822 14.293 1.00 31.01 274 PRO A O 1
ATOM 1934 N N . GLU B 2 230 ? 18.640 10.038 12.289 1.00 31.67 275 GLU A N 1
ATOM 1935 C CA . GLU B 2 230 ? 19.774 9.164 12.212 1.00 33.03 275 GLU A CA 1
ATOM 1936 C C . GLU B 2 230 ? 20.326 9.026 10.788 1.00 31.53 275 GLU A C 1
ATOM 1937 O O . GLU B 2 230 ? 19.570 9.193 9.838 1.00 30.75 275 GLU A O 1
ATOM 1943 N N . ILE B 2 231 ? 21.608 8.702 10.694 1.00 27.25 276 ILE A N 1
ATOM 1944 C CA . ILE B 2 231 ? 22.240 8.483 9.395 1.00 28.11 276 ILE A CA 1
ATOM 1945 C C . ILE B 2 231 ? 22.892 7.110 9.374 1.00 29.42 276 ILE A C 1
ATOM 1946 O O . ILE B 2 231 ? 23.185 6.526 10.437 1.00 26.44 276 ILE A O 1
ATOM 1951 N N . GLU B 2 232 ? 23.127 6.635 8.146 1.00 27.21 277 GLU A N 1
ATOM 1952 C CA . GLU B 2 232 ? 23.800 5.378 7.895 1.00 28.99 277 GLU A CA 1
ATOM 1953 C C . GLU B 2 232 ? 25.149 5.601 7.214 1.00 26.25 277 GLU A C 1
ATOM 1954 O O . GLU B 2 232 ? 25.490 6.733 6.888 1.00 25.49 277 GLU A O 1
ATOM 1960 N N . ALA B 2 233 ? 25.958 4.549 7.122 1.00 24.11 278 ALA A N 1
ATOM 1961 C CA . ALA B 2 233 ? 27.317 4.630 6.661 1.00 24.42 278 ALA A CA 1
ATOM 1962 C C . ALA B 2 233 ? 27.431 5.319 5.293 1.00 24.17 278 ALA A C 1
ATOM 1963 O O . ALA B 2 233 ? 28.292 6.171 5.070 1.00 22.83 278 ALA A O 1
ATOM 1965 N N . ALA B 2 234 ? 26.516 5.003 4.385 1.00 26.42 279 ALA A N 1
ATOM 1966 C CA . ALA B 2 234 ? 26.596 5.637 3.046 1.00 25.09 279 ALA A CA 1
ATOM 1967 C C . ALA B 2 234 ? 26.529 7.150 3.110 1.00 24.54 279 ALA A C 1
ATOM 1968 O O . ALA B 2 234 ? 27.258 7.852 2.405 1.00 25.27 279 ALA A O 1
ATOM 1970 N N . LEU B 2 235 ? 25.571 7.688 3.876 1.00 24.86 280 LEU A N 1
ATOM 1971 C CA . LEU B 2 235 ? 25.414 9.142 3.977 1.00 26.04 280 LEU A CA 1
ATOM 1972 C C . LEU B 2 235 ? 26.655 9.775 4.579 1.00 23.22 280 LEU A C 1
ATOM 1973 O O . LEU B 2 235 ? 27.177 10.799 4.164 1.00 21.94 280 LEU A O 1
ATOM 1978 N N . PHE B 2 236 ? 27.205 9.121 5.609 1.00 23.21 281 PHE A N 1
ATOM 1979 C CA . PHE B 2 236 ? 28.445 9.585 6.242 1.00 20.34 281 PHE A CA 1
ATOM 1980 C C . PHE B 2 236 ? 29.590 9.586 5.229 1.00 18.62 281 PHE A C 1
ATOM 1981 O O . PHE B 2 236 ? 30.389 10.501 5.106 1.00 18.07 281 PHE A O 1
ATOM 1989 N N . LEU B 2 237 ? 29.668 8.534 4.385 1.00 18.76 282 LEU A N 1
ATOM 1990 C CA . LEU B 2 237 ? 30.728 8.563 3.363 1.00 20.09 282 LEU A CA 1
ATOM 1991 C C . LEU B 2 237 ? 30.537 9.715 2.367 1.00 19.03 282 LEU A C 1
ATOM 1992 O O . LEU B 2 237 ? 31.560 10.292 1.957 1.00 20.29 282 LEU A O 1
ATOM 1997 N N . ASP B 2 238 ? 29.284 9.963 1.998 1.00 20.70 283 ASP A N 1
ATOM 1998 C CA . ASP B 2 238 ? 28.980 11.046 1.065 1.00 21.63 283 ASP A CA 1
ATOM 1999 C C . ASP B 2 238 ? 29.331 12.383 1.708 1.00 19.33 283 ASP A C 1
ATOM 2000 O O . ASP B 2 238 ? 29.949 13.224 1.050 1.00 18.77 283 ASP A O 1
ATOM 2005 N N . TRP B 2 239 ? 28.944 12.605 2.975 1.00 18.47 284 TRP A N 1
ATOM 2006 C CA . TRP B 2 239 ? 29.365 13.828 3.648 1.00 17.83 284 TRP A CA 1
ATOM 2007 C C . TRP B 2 239 ? 30.870 13.927 3.678 1.00 18.07 284 TRP A C 1
ATOM 2008 O O . TRP B 2 239 ? 31.413 14.980 3.358 1.00 19.82 284 TRP A O 1
ATOM 2019 N N . MET B 2 240 ? 31.608 12.847 4.000 1.00 19.66 285 MET A N 1
ATOM 2020 C CA . MET B 2 240 ? 33.073 12.944 4.012 1.00 19.95 285 MET A CA 1
ATOM 2021 C C . MET B 2 240 ? 33.666 13.263 2.653 1.00 21.56 285 MET A C 1
ATOM 2022 O O . MET B 2 240 ? 34.729 13.893 2.458 1.00 19.75 285 MET A O 1
ATOM 2027 N N . ARG B 2 241 ? 32.872 12.925 1.590 1.00 20.54 286 ARG A N 1
ATOM 2028 C CA . ARG B 2 241 ? 33.401 13.260 0.243 1.00 23.31 286 ARG A CA 1
ATOM 2029 C C . ARG B 2 241 ? 33.465 14.766 0.147 1.00 23.38 286 ARG A C 1
ATOM 2030 O O . ARG B 2 241 ? 34.351 15.244 -0.583 1.00 24.78 286 ARG A O 1
ATOM 2038 N N . LEU B 2 242 ? 32.706 15.561 0.917 1.00 18.93 287 LEU A N 1
ATOM 2039 C CA . LEU B 2 242 ? 32.919 17.003 0.922 1.00 21.07 287 LEU A CA 1
ATOM 2040 C C . LEU B 2 242 ? 34.126 17.519 1.704 1.00 21.36 287 LEU A C 1
ATOM 2041 O O . LEU B 2 242 ? 34.275 18.738 1.812 1.00 24.86 287 LEU A O 1
ATOM 2046 N N . GLU B 2 243 ? 34.825 16.639 2.376 1.00 21.94 288 GLU A N 1
ATOM 2047 C CA . GLU B 2 243 ? 36.009 16.983 3.163 1.00 22.69 288 GLU A CA 1
ATOM 2048 C C . GLU B 2 243 ? 35.633 18.070 4.177 1.00 21.57 288 GLU A C 1
ATOM 2049 O O . GLU B 2 243 ? 36.051 19.222 4.170 1.00 21.79 288 GLU A O 1
ATOM 2055 N N . PRO B 2 244 ? 34.729 17.641 5.063 1.00 18.56 289 PRO A N 1
ATOM 2056 C CA . PRO B 2 244 ? 34.333 18.582 6.119 1.00 18.87 289 PRO A CA 1
ATOM 2057 C C . PRO B 2 244 ? 35.611 19.024 6.834 1.00 18.12 289 PRO A C 1
ATOM 2058 O O . PRO B 2 244 ? 36.547 18.249 7.089 1.00 15.82 289 PRO A O 1
ATOM 2062 N N . GLN B 2 245 ? 35.584 20.308 7.217 1.00 21.00 290 GLN A N 1
ATOM 2063 C CA . GLN B 2 245 ? 36.706 20.943 7.894 1.00 24.46 290 GLN A CA 1
ATOM 2064 C C . GLN B 2 245 ? 37.239 20.275 9.129 1.00 22.79 290 GLN A C 1
ATOM 2065 O O . GLN B 2 245 ? 38.467 20.308 9.384 1.00 22.99 290 GLN A O 1
ATOM 2071 N N . SER B 2 246 ? 36.389 19.608 9.905 1.00 21.04 291 SER A N 1
ATOM 2072 C CA . SER B 2 246 ? 36.878 18.939 11.123 1.00 20.58 291 SER A CA 1
ATOM 2073 C C . SER B 2 246 ? 37.682 17.706 10.814 1.00 21.73 291 SER A C 1
ATOM 2074 O O . SER B 2 246 ? 38.434 17.222 11.654 1.00 21.81 291 SER A O 1
ATOM 2077 N N . MET B 2 247 ? 37.530 17.134 9.607 1.00 16.00 292 MET A N 1
ATOM 2078 C CA . MET B 2 247 ? 38.196 15.906 9.268 1.00 17.20 292 MET A CA 1
ATOM 2079 C C . MET B 2 247 ? 39.102 16.010 8.025 1.00 15.43 292 MET A C 1
ATOM 2080 O O . MET B 2 247 ? 39.667 14.988 7.727 1.00 15.48 292 MET A O 1
ATOM 2085 N N . VAL B 2 248 ? 39.227 17.154 7.382 1.00 15.22 293 VAL A N 1
ATOM 2086 C CA . VAL B 2 248 ? 39.931 17.232 6.060 1.00 14.89 293 VAL A CA 1
ATOM 2087 C C . VAL B 2 248 ? 41.371 16.821 6.045 1.00 16.82 293 VAL A C 1
ATOM 2088 O O . VAL B 2 248 ? 41.996 16.326 5.073 1.00 14.80 293 VAL A O 1
ATOM 2092 N N . TRP B 2 249 ? 42.074 16.867 7.190 1.00 15.46 294 TRP A N 1
ATOM 2093 C CA . TRP B 2 249 ? 43.415 16.356 7.334 1.00 15.79 294 TRP A CA 1
ATOM 2094 C C . TRP B 2 249 ? 43.507 14.889 6.987 1.00 14.50 294 TRP A C 1
ATOM 2095 O O . TRP B 2 249 ? 44.581 14.454 6.477 1.00 16.52 294 TRP A O 1
ATOM 2106 N N . LEU B 2 250 ? 42.510 14.034 7.165 1.00 14.62 295 LEU A N 1
ATOM 2107 C CA . LEU B 2 250 ? 42.597 12.635 6.843 1.00 17.47 295 LEU A CA 1
ATOM 2108 C C . LEU B 2 250 ? 42.694 12.336 5.334 1.00 16.50 295 LEU A C 1
ATOM 2109 O O . LEU B 2 250 ? 43.614 11.675 4.897 1.00 16.22 295 LEU A O 1
ATOM 2114 N N . PRO B 2 251 ? 41.718 12.770 4.533 1.00 17.80 296 PRO A N 1
ATOM 2115 C CA . PRO B 2 251 ? 41.809 12.577 3.104 1.00 17.93 296 PRO A CA 1
ATOM 2116 C C . PRO B 2 251 ? 43.104 13.183 2.536 1.00 16.91 296 PRO A C 1
ATOM 2117 O O . PRO B 2 251 ? 43.769 12.592 1.674 1.00 16.02 296 PRO A O 1
ATOM 2121 N N . VAL B 2 252 ? 43.518 14.345 3.053 1.00 16.76 297 VAL A N 1
ATOM 2122 C CA . VAL B 2 252 ? 44.763 15.001 2.606 1.00 15.51 297 VAL A CA 1
ATOM 2123 C C . VAL B 2 252 ? 45.970 14.189 2.954 1.00 17.45 297 VAL A C 1
ATOM 2124 O O . VAL B 2 252 ? 46.929 14.018 2.165 1.00 15.07 297 VAL A O 1
ATOM 2128 N N . LEU B 2 253 ? 45.939 13.533 4.146 1.00 14.16 298 LEU A N 1
ATOM 2129 C CA . LEU B 2 253 ? 47.005 12.595 4.484 1.00 15.19 298 LEU A CA 1
ATOM 2130 C C . LEU B 2 253 ? 47.169 11.524 3.391 1.00 16.50 298 LEU A C 1
ATOM 2131 O O . LEU B 2 253 ? 48.239 11.018 3.058 1.00 15.35 298 LEU A O 1
ATOM 2136 N N . HIS B 2 254 ? 46.052 10.978 2.902 1.00 14.80 299 HIS A N 1
ATOM 2137 C CA . HIS B 2 254 ? 46.084 9.937 1.880 1.00 15.62 299 HIS A CA 1
ATOM 2138 C C . HIS B 2 254 ? 46.665 10.507 0.589 1.00 15.64 299 HIS A C 1
ATOM 2139 O O . HIS B 2 254 ? 47.400 9.774 -0.065 1.00 16.81 299 HIS A O 1
ATOM 2146 N N . ARG B 2 255 ? 46.281 11.748 0.263 1.00 17.05 300 ARG A N 1
ATOM 2147 C CA . ARG B 2 255 ? 46.887 12.385 -0.925 1.00 15.86 300 ARG A CA 1
ATOM 2148 C C . ARG B 2 255 ? 48.372 12.644 -0.771 1.00 18.97 300 ARG A C 1
ATOM 2149 O O . ARG B 2 255 ? 49.107 12.468 -1.723 1.00 16.66 300 ARG A O 1
ATOM 2157 N N . VAL B 2 256 ? 48.810 13.029 0.432 1.00 15.81 301 VAL A N 1
ATOM 2158 C CA . VAL B 2 256 ? 50.217 13.206 0.682 1.00 18.54 301 VAL A CA 1
ATOM 2159 C C . VAL B 2 256 ? 50.897 11.859 0.450 1.00 19.91 301 VAL A C 1
ATOM 2160 O O . VAL B 2 256 ? 51.956 11.746 -0.217 1.00 19.97 301 VAL A O 1
ATOM 2164 N N . ALA B 2 257 ? 50.385 10.788 1.060 1.00 19.17 302 ALA A N 1
ATOM 2165 C CA . ALA B 2 257 ? 51.049 9.488 0.909 1.00 19.54 302 ALA A CA 1
ATOM 2166 C C . ALA B 2 257 ? 51.090 9.026 -0.545 1.00 22.20 302 ALA A C 1
ATOM 2167 O O . ALA B 2 257 ? 52.100 8.493 -0.999 1.00 20.74 302 ALA A O 1
ATOM 2169 N N . ALA B 2 258 ? 49.999 9.268 -1.265 1.00 20.61 303 ALA A N 1
ATOM 2170 C CA . ALA B 2 258 ? 49.968 8.806 -2.680 1.00 21.42 303 ALA A CA 1
ATOM 2171 C C . ALA B 2 258 ? 50.948 9.584 -3.531 1.00 22.20 303 ALA A C 1
ATOM 2172 O O . ALA B 2 258 ? 51.435 9.101 -4.591 1.00 21.40 303 ALA A O 1
ATOM 2174 N N . ALA B 2 259 ? 51.293 10.801 -3.168 1.00 20.09 304 ALA A N 1
ATOM 2175 C CA . ALA B 2 259 ? 52.142 11.727 -3.893 1.00 21.94 304 ALA A CA 1
ATOM 2176 C C . ALA B 2 259 ? 53.615 11.355 -3.729 1.00 27.11 304 ALA A C 1
ATOM 2177 O O . ALA B 2 259 ? 54.537 11.842 -4.363 1.00 22.57 304 ALA A O 1
ATOM 2179 N N . GLU B 2 260 ? 53.858 10.473 -2.801 1.00 34.05 305 GLU A N 1
ATOM 2180 C CA . GLU B 2 260 ? 54.904 9.587 -2.493 1.00 43.58 305 GLU A CA 1
ATOM 2181 C C . GLU B 2 260 ? 55.383 9.640 -1.051 1.00 46.31 305 GLU A C 1
ATOM 2182 O O . GLU B 2 260 ? 55.257 8.706 -0.278 1.00 50.34 305 GLU A O 1
ATOM 218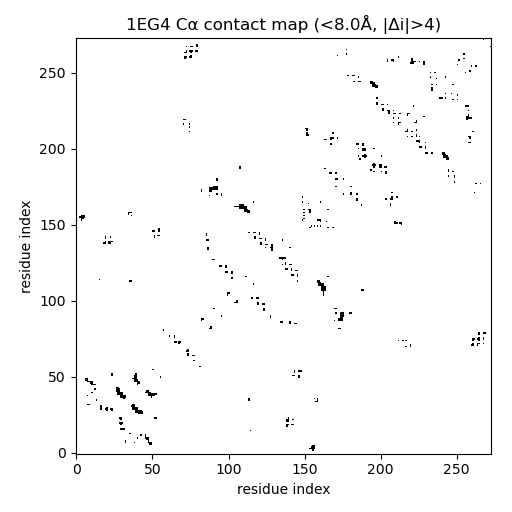8 N N . THR B 2 261 ? 55.877 10.799 -0.705 1.00 49.47 306 THR A N 1
ATOM 2189 C CA . THR B 2 261 ? 56.617 10.981 0.556 1.00 51.56 306 THR A CA 1
ATOM 2190 C C . THR B 2 261 ? 55.700 11.203 1.728 1.00 49.98 306 THR A C 1
ATOM 2191 O O . THR B 2 261 ? 55.175 10.151 2.180 1.00 46.34 306 THR A O 1
#

Radius of gyration: 18.74 Å; Cα contacts (8 Å, |Δi|>4): 383; chains: 2; bounding box: 56×38×46 Å

Organism: Homo sapiens (NCBI:txid9606)

Nearest PDB structures (foldseek):
  1eg4-assembly1_A  TM=1.004E+00  e=4.777E-42  Homo sapiens
  9c3c-assembly1_D  TM=8.668E-01  e=1.874E-33  Oryctolagus cuniculus
  8yt8-assembly1_E  TM=9.317E-01  e=2.028E-27  Mus musculus
  8yt8-assembly1_C  TM=9.010E-01  e=2.584E-11  Mus musculus
  9c3c-assembly1_V  TM=8.905E-01  e=2.983E-11  Oryctolagus cuniculus

GO terms:
  GO:0005515 protein binding (F, IPI)
  GO:0005634 nucleus (C, IDA)
  GO:0045121 membrane raft (C, TAS)
  GO:0005634 nucleus (C, TAS)
  GO:0005886 plasma membrane (C, TAS)
  GO:0015629 actin cytoskeleton (C, TAS)
  GO:0044458 motile cilium assembly (P, TAS)
  GO:0016010 dystrophin-associated glycoprotein complex (C, TAS)
  GO:0045666 positive regulation of neuron differentiation (P, IMP)
  GO:0010976 positive regulation of neuron projection development (P, IMP)
  GO:0090287 regulation of cellular response to growth factor stimulus (P, IMP)
  GO:0032991 protein-containing complex (C, IDA)
  GO:0002162 dystroglycan binding (F, IPI)
  GO:0005200 structural constituent of cytoskeleton (F, TAS)
  GO:0005856 cytoskeleton (C, TAS)
  GO:0005829 cytosol (C, TAS)
  GO:0042383 sarcolemma (C, IDA)
  GO:0030175 filopodium (C, IDA)
  GO:0031527 filopodium membrane (C, IDA)
  GO:0003779 actin binding (F, IDA)

Solvent-accessible surface area: 13308 Å² total; per-residue (Å²): 198,164,77,66,146,78,94,24,36,110,47,116,139,75,88,24,38,158,78,0,47,90,4,14,114,66,55,65,79,7,14,40,0,127,84,113,0,7,22,4,23,16,74,135,80,114,69,26,45,30,40,0,25,75,2,48,110,19,54,128,42,9,64,92,21,85,92,17,185,146,30,14,78,36,0,0,65,12,0,32,65,0,7,82,41,0,12,0,34,35,2,36,38,74,8,0,34,64,4,6,102,145,53,122,8,159,96,26,113,76,63,0,65,9,93,71,0,7,62,0,0,30,55,6,0,69,88,2,78,149,93,52,144,152,110,6,80,9,27,27,7,0,1,11,0,2,5,0,0,4,26,5,33,7,28,8,10,104,6,130,8,95,5,6,1,0,10,0,0,1,0,0,0,1,122,11,142,41,89,57,1,13,109,24,3,4,142,25,4,12,35,126,105,30,78,0,52,86,147,72,0,10,75,1,0,82,1,0,0,18,0,0,97,42,19,69,18,30,95,40,1,59,22,56,97,13,83,66,22,0,121,52,0,2,120,85,12,111,110,120,95,81,5,92,25,65,46,2,28,85,9,2,188,121,55,16,100,2,3,11,0,0,10,2,3,44,104,13,30,88,86,142,124

CATH classification: 2.20.70.10 (+3 more: 6.10.140.70, 1.10.238.10, 1.10.238.10)

Sequence (273 aa):
NMTPYRSPPPYVPPASQHFLSTSVQGPWERAISPNKVPYYINHETQTTCWDHPKMTELYQSLADLNNVRFSAYRTAMKLRRLQKALCLDLLSLSAACDALDQHNLKQNDQPMDILQIINCLTTIYDRLEQEHNNLVNVPLCVDMCLNWLLNVYDTGRTGRIRVLSFKTGIISLCKAHLEDKYRYLFKQVASSTGFCDQRRLGLLLHDSIQIPRQLGEVASFGGSNIEPSVRSCFQFANNKPEIEAALFLDWMRLEPQSMVWLPVLHRVAAAET